Protein AF-A0A1F6ED19-F1 (afdb_monomer)

Organism: NCBI:txid1798508

Structure (mmCIF, N/CA/C/O backbone):
data_AF-A0A1F6ED19-F1
#
_entry.id   AF-A0A1F6ED19-F1
#
loop_
_atom_site.group_PDB
_atom_site.id
_atom_site.type_symbol
_atom_site.label_atom_id
_atom_site.label_alt_id
_atom_site.label_comp_id
_atom_site.label_asym_id
_atom_site.label_entity_id
_atom_site.label_seq_id
_atom_site.pdbx_PDB_ins_code
_atom_site.Cartn_x
_atom_site.Cartn_y
_atom_site.Cartn_z
_atom_site.occupancy
_atom_site.B_iso_or_equiv
_atom_site.auth_seq_id
_atom_site.auth_comp_id
_atom_site.auth_asym_id
_atom_site.auth_atom_id
_atom_site.pdbx_PDB_model_num
ATOM 1 N N . MET A 1 1 ? -39.988 31.296 37.994 1.00 54.97 1 MET A N 1
ATOM 2 C CA . MET A 1 1 ? -38.693 31.109 38.690 1.00 54.97 1 MET A CA 1
ATOM 3 C C . MET A 1 1 ? -38.253 29.659 38.566 1.00 54.97 1 MET A C 1
ATOM 5 O O . MET A 1 1 ? -38.987 28.770 38.987 1.00 54.97 1 MET A O 1
ATOM 9 N N . ILE A 1 2 ? -37.097 29.413 37.949 1.00 52.44 2 ILE A N 1
ATOM 10 C CA . ILE A 1 2 ? -36.498 28.076 37.874 1.00 52.44 2 ILE A CA 1
ATOM 11 C C . ILE A 1 2 ? -35.727 27.860 39.177 1.00 52.44 2 ILE A C 1
ATOM 13 O O . ILE A 1 2 ? -34.796 28.593 39.486 1.00 52.44 2 ILE A O 1
ATOM 17 N N . THR A 1 3 ? -36.156 26.893 39.982 1.00 64.69 3 THR A N 1
ATOM 18 C CA . THR A 1 3 ? -35.498 26.555 41.251 1.00 64.69 3 THR A CA 1
ATOM 19 C C . THR A 1 3 ? -34.191 25.793 40.998 1.00 64.69 3 THR A C 1
ATOM 21 O O . THR A 1 3 ? -34.148 25.019 40.041 1.00 64.69 3 THR A O 1
ATOM 24 N N . PRO A 1 4 ? -33.174 25.881 41.875 1.00 68.06 4 PRO A N 1
ATOM 25 C CA . PRO A 1 4 ? -31.872 25.219 41.695 1.00 68.06 4 PRO A CA 1
ATOM 26 C C . PRO A 1 4 ? -31.971 23.717 41.375 1.00 68.06 4 PRO A C 1
ATOM 28 O O . PRO A 1 4 ? -31.278 23.210 40.500 1.00 68.06 4 PRO A O 1
ATOM 31 N N . LYS A 1 5 ? -32.931 23.014 41.995 1.00 64.19 5 LYS A N 1
ATOM 32 C CA . LYS A 1 5 ? -33.219 21.593 41.724 1.00 64.19 5 LYS A CA 1
ATOM 33 C C . LYS A 1 5 ? -33.669 21.318 40.280 1.00 64.19 5 LYS A C 1
ATOM 35 O O . LYS A 1 5 ? -33.343 20.273 39.731 1.00 64.19 5 LYS A O 1
ATOM 40 N N . LYS A 1 6 ? -34.388 22.255 39.649 1.00 57.84 6 LYS A N 1
ATOM 41 C CA . LYS A 1 6 ? -34.836 22.147 38.249 1.00 57.84 6 LYS A CA 1
ATOM 42 C C . LYS A 1 6 ? -33.682 22.378 37.271 1.00 57.84 6 LYS A C 1
ATOM 44 O O . LYS A 1 6 ? -33.641 21.714 36.248 1.00 57.84 6 LYS A O 1
ATOM 49 N N . ILE A 1 7 ? -32.727 23.249 37.611 1.00 69.19 7 ILE A N 1
ATOM 50 C CA . ILE A 1 7 ? -31.511 23.470 36.807 1.00 69.19 7 ILE A CA 1
ATOM 51 C C . ILE A 1 7 ? -30.650 22.200 36.788 1.00 69.19 7 ILE A C 1
ATOM 53 O O . ILE A 1 7 ? -30.228 21.765 35.722 1.00 69.19 7 ILE A O 1
ATOM 57 N N . ILE A 1 8 ? -30.466 21.556 37.946 1.00 71.62 8 ILE A N 1
ATOM 58 C CA . ILE A 1 8 ? -29.698 20.304 38.065 1.00 71.62 8 ILE A CA 1
ATOM 59 C C . ILE A 1 8 ? -30.340 19.174 37.247 1.00 71.62 8 ILE A C 1
ATOM 61 O O . ILE A 1 8 ? -29.644 18.473 36.519 1.00 71.62 8 ILE A O 1
ATOM 65 N N . LEU A 1 9 ? -31.668 19.026 37.314 1.00 66.75 9 LEU A N 1
ATOM 66 C CA . LEU A 1 9 ? -32.404 18.021 36.537 1.00 66.75 9 LEU A CA 1
ATOM 67 C C . LEU A 1 9 ? -32.304 18.251 35.022 1.00 66.75 9 LEU A C 1
ATOM 69 O O . LEU A 1 9 ? -32.142 17.290 34.275 1.00 66.75 9 LEU A O 1
ATOM 73 N N . ILE A 1 10 ? -32.356 19.507 34.570 1.00 68.62 10 ILE A N 1
ATOM 74 C CA . ILE A 1 10 ? -32.206 19.854 33.150 1.00 68.62 10 ILE A CA 1
ATOM 75 C C . ILE A 1 10 ? -30.782 19.561 32.668 1.00 68.62 10 ILE A C 1
ATOM 77 O O . ILE A 1 10 ? -30.619 18.992 31.592 1.00 68.62 10 ILE A O 1
ATOM 81 N N . MET A 1 11 ? -29.756 19.878 33.465 1.00 60.03 11 MET A N 1
ATOM 82 C CA . MET A 1 11 ? -28.369 19.558 33.112 1.00 60.03 11 MET A CA 1
ATOM 83 C C . MET A 1 11 ? -28.116 18.050 33.066 1.00 60.03 11 MET A C 1
ATOM 85 O O . MET A 1 11 ? -27.489 17.579 32.122 1.00 60.03 11 MET A O 1
ATOM 89 N N . LEU A 1 12 ? -28.643 17.274 34.022 1.00 67.00 12 LEU A N 1
ATOM 90 C CA . LEU A 1 12 ? -28.538 15.812 33.979 1.00 67.00 12 LEU A CA 1
ATOM 91 C C . LEU A 1 12 ? -29.224 15.234 32.737 1.00 67.00 12 LEU A C 1
ATOM 93 O O . LEU A 1 12 ? -28.654 14.374 32.072 1.00 67.00 12 LEU A O 1
ATOM 97 N N . ALA A 1 13 ? -30.419 15.723 32.397 1.00 65.75 13 ALA A N 1
ATOM 98 C CA . ALA A 1 13 ? -31.135 15.295 31.199 1.00 65.75 13 ALA A CA 1
ATOM 99 C C . ALA A 1 13 ? -30.371 15.649 29.913 1.00 65.75 13 ALA A C 1
ATOM 101 O O . ALA A 1 13 ? -30.344 14.847 28.984 1.00 65.75 13 ALA A O 1
ATOM 102 N N . PHE A 1 14 ? -29.697 16.803 29.877 1.00 62.78 14 PHE A N 1
ATOM 103 C CA . PHE A 1 14 ? -28.831 17.189 28.762 1.00 62.78 14 PHE A CA 1
ATOM 104 C C . PHE A 1 14 ? -27.594 16.295 28.652 1.00 62.78 14 PHE A C 1
ATOM 106 O O . PHE A 1 14 ? -27.271 15.847 27.560 1.00 62.78 14 PHE A O 1
ATOM 113 N N . ILE A 1 15 ? -26.928 15.985 29.767 1.00 67.62 15 ILE A N 1
ATOM 114 C CA . ILE A 1 15 ? -25.742 15.115 29.784 1.00 67.62 15 ILE A CA 1
ATOM 115 C C . ILE A 1 15 ? -26.111 13.688 29.362 1.00 67.62 15 ILE A C 1
ATOM 117 O O . ILE A 1 15 ? -25.411 13.085 28.552 1.00 67.62 15 ILE A O 1
ATOM 121 N N . ILE A 1 16 ? -27.236 13.161 29.853 1.00 68.06 16 ILE A N 1
ATOM 122 C CA . ILE A 1 16 ? -27.738 11.839 29.460 1.00 68.06 16 ILE A CA 1
ATOM 123 C C . ILE A 1 16 ? -28.168 11.849 27.989 1.00 68.06 16 ILE A C 1
ATOM 125 O O . ILE A 1 16 ? -27.808 10.939 27.248 1.00 68.06 16 ILE A O 1
ATOM 129 N N . GLY A 1 17 ? -28.882 12.883 27.536 1.00 60.44 17 GLY A N 1
ATOM 130 C CA . GLY A 1 17 ? -29.295 13.027 26.139 1.00 60.44 17 GLY A CA 1
ATOM 131 C C . GLY A 1 17 ? -28.110 13.130 25.176 1.00 60.44 17 GLY A C 1
ATOM 132 O O . GLY A 1 17 ? -28.111 12.479 24.135 1.00 60.44 17 GLY A O 1
ATOM 133 N N . LEU A 1 18 ? -27.067 13.874 25.552 1.00 61.75 18 LEU A N 1
ATOM 134 C CA . LEU A 1 18 ? -25.824 13.982 24.789 1.00 61.75 18 LEU A CA 1
ATOM 135 C C . LEU A 1 18 ? -25.042 12.665 24.794 1.00 61.75 18 LEU A C 1
ATOM 137 O O . LEU A 1 18 ? -24.575 12.252 23.740 1.00 61.75 18 LEU A O 1
ATOM 141 N N . GLY A 1 19 ? -24.950 11.974 25.934 1.00 55.53 19 GLY A N 1
ATOM 142 C CA . GLY A 1 19 ? -24.272 10.680 26.037 1.00 55.53 19 GLY A CA 1
ATOM 143 C C . GLY A 1 19 ? -24.964 9.581 25.226 1.00 55.53 19 GLY A C 1
ATOM 144 O O . GLY A 1 19 ? -24.313 8.864 24.471 1.00 55.53 19 GLY A O 1
ATOM 145 N N . VAL A 1 20 ? -26.293 9.483 25.313 1.00 61.91 20 VAL A N 1
ATOM 146 C CA . VAL A 1 20 ? -27.083 8.524 24.524 1.00 61.91 20 VAL A CA 1
ATOM 147 C C . VAL A 1 20 ? -27.044 8.888 23.037 1.00 61.91 20 VAL A C 1
ATOM 149 O O . VAL A 1 20 ? -26.869 8.002 22.204 1.00 61.91 20 VAL A O 1
ATOM 152 N N . GLY A 1 21 ? -27.122 10.178 22.699 1.00 51.28 21 GLY A N 1
ATOM 153 C CA . GLY A 1 21 ? -26.974 10.667 21.327 1.00 51.28 21 GLY A CA 1
ATOM 154 C C . GLY A 1 21 ? -25.607 10.339 20.721 1.00 51.28 21 GLY A C 1
ATOM 155 O O . GLY A 1 21 ? -25.547 9.884 19.584 1.00 51.28 21 GLY A O 1
ATOM 156 N N . TRP A 1 22 ? -24.522 10.476 21.488 1.00 52.38 22 TRP A N 1
ATOM 157 C CA . TRP A 1 22 ? -23.168 10.105 21.058 1.00 52.38 22 TRP A CA 1
ATOM 158 C C . TRP A 1 22 ? -23.003 8.598 20.857 1.00 52.38 22 TRP A C 1
ATOM 160 O O . TRP A 1 22 ? -22.425 8.173 19.862 1.00 52.38 22 TRP A O 1
ATOM 170 N N . VAL A 1 23 ? -23.542 7.776 21.761 1.00 55.31 23 VAL A N 1
ATOM 171 C CA . VAL A 1 23 ? -23.479 6.310 21.638 1.00 55.31 23 VAL A CA 1
ATOM 172 C C . VAL A 1 23 ? -24.296 5.815 20.441 1.00 55.31 23 VAL A C 1
ATOM 174 O O . VAL A 1 23 ? -23.886 4.873 19.766 1.00 55.31 23 VAL A O 1
ATOM 177 N N . LEU A 1 24 ? -25.435 6.446 20.147 1.00 54.81 24 LEU A N 1
ATOM 178 C CA . LEU A 1 24 ? -26.254 6.110 18.981 1.00 54.81 24 LEU A CA 1
ATOM 179 C C . LEU A 1 24 ? -25.624 6.605 17.670 1.00 54.81 24 LEU A C 1
ATOM 181 O O . LEU A 1 24 ? -25.607 5.850 16.702 1.00 54.81 24 LEU A O 1
ATOM 185 N N . ALA A 1 25 ? -25.030 7.803 17.655 1.00 52.00 25 ALA A N 1
ATOM 186 C CA . ALA A 1 25 ? -24.300 8.329 16.501 1.00 52.00 25 ALA A CA 1
ATOM 187 C C . ALA A 1 25 ? -23.027 7.518 16.194 1.00 52.00 25 ALA A C 1
ATOM 189 O O . ALA A 1 25 ? -22.760 7.206 15.036 1.00 52.00 25 ALA A O 1
ATOM 190 N N . ALA A 1 26 ? -22.283 7.090 17.220 1.00 52.81 26 ALA A N 1
ATOM 191 C CA . ALA A 1 26 ? -21.120 6.214 17.063 1.00 52.81 26 ALA A CA 1
ATOM 192 C C . ALA A 1 26 ? -21.498 4.814 16.543 1.00 52.81 26 ALA A C 1
ATOM 194 O O . ALA A 1 26 ? -20.726 4.206 15.808 1.00 52.81 26 ALA A O 1
ATOM 195 N N . LYS A 1 27 ? -22.701 4.316 16.869 1.00 51.56 27 LYS A N 1
ATOM 196 C CA . LYS A 1 27 ? -23.256 3.070 16.307 1.00 51.56 27 LYS A CA 1
ATOM 197 C C . LYS A 1 27 ? -23.796 3.216 14.879 1.00 51.56 27 LYS A C 1
ATOM 199 O O . LYS A 1 27 ? -24.072 2.200 14.249 1.00 51.56 27 LYS A O 1
ATOM 204 N N . GLN A 1 28 ? -23.985 4.442 14.391 1.00 46.84 28 GLN A N 1
ATOM 205 C CA . GLN A 1 28 ? -24.542 4.739 13.067 1.00 46.84 28 GLN A CA 1
ATOM 206 C C . GLN A 1 28 ? -23.499 5.141 12.025 1.00 46.84 28 GLN A C 1
ATOM 208 O O . GLN A 1 28 ? -23.880 5.356 10.875 1.00 46.84 28 GLN A O 1
ATOM 213 N N . MET A 1 29 ? -22.207 5.217 12.368 1.00 48.31 29 MET A N 1
ATOM 214 C CA . MET A 1 29 ? -21.188 5.247 11.319 1.00 48.31 29 MET A CA 1
ATOM 215 C C . MET A 1 29 ? -21.302 3.931 10.542 1.00 48.31 29 MET A C 1
ATOM 217 O O . MET A 1 29 ? -21.179 2.877 11.171 1.00 48.31 29 MET A O 1
ATOM 221 N N . PRO A 1 30 ? -21.604 3.956 9.229 1.00 46.47 30 PRO A N 1
ATOM 222 C CA . PRO A 1 30 ? -21.708 2.738 8.445 1.00 46.47 30 PRO A CA 1
ATOM 223 C C . PRO A 1 30 ? -20.371 2.017 8.550 1.00 46.47 30 PRO A C 1
ATOM 225 O O . PRO A 1 30 ? -19.354 2.506 8.057 1.00 46.47 30 PRO A O 1
ATOM 228 N N . THR A 1 31 ? -20.347 0.890 9.253 1.00 53.09 31 THR A N 1
ATOM 229 C CA . THR A 1 31 ? -19.205 -0.005 9.205 1.00 53.09 31 THR A CA 1
ATOM 230 C C . THR A 1 31 ? -19.287 -0.742 7.881 1.00 53.09 31 THR A C 1
ATOM 232 O O . THR A 1 31 ? -19.896 -1.810 7.784 1.00 53.09 31 THR A O 1
ATOM 235 N N . ASP A 1 32 ? -18.744 -0.138 6.824 1.00 56.97 32 ASP A N 1
ATOM 236 C CA . ASP A 1 32 ? -18.492 -0.883 5.600 1.00 56.97 32 ASP A CA 1
ATOM 237 C C . ASP A 1 32 ? -17.661 -2.112 5.972 1.00 56.97 32 ASP A C 1
ATOM 239 O O . ASP A 1 32 ? -16.681 -2.034 6.718 1.00 56.97 32 ASP A O 1
ATOM 243 N N . SER A 1 33 ? -18.090 -3.287 5.508 1.00 64.44 33 SER A N 1
ATOM 244 C CA . SER A 1 33 ? -17.340 -4.504 5.805 1.00 64.44 33 SER A CA 1
ATOM 245 C C . SER A 1 33 ? -15.901 -4.344 5.305 1.00 64.44 33 SER A C 1
ATOM 247 O O . SER A 1 33 ? -15.675 -3.741 4.255 1.00 64.44 33 SER A O 1
ATOM 249 N N . ILE A 1 34 ? -14.925 -4.918 6.015 1.00 66.56 34 ILE A N 1
ATOM 250 C CA . ILE A 1 34 ? -13.519 -4.948 5.574 1.00 66.56 34 ILE A CA 1
ATOM 251 C C . ILE A 1 34 ? -13.408 -5.388 4.102 1.00 66.56 34 ILE A C 1
ATOM 253 O O . ILE A 1 34 ? -12.620 -4.835 3.341 1.00 66.56 34 ILE A O 1
ATOM 257 N N . ALA A 1 35 ? -14.254 -6.331 3.678 1.00 67.94 35 ALA A N 1
ATOM 258 C CA . ALA A 1 35 ? -14.317 -6.803 2.299 1.00 67.94 35 ALA A CA 1
ATOM 259 C C . ALA A 1 35 ? -14.683 -5.698 1.288 1.00 67.94 35 ALA A C 1
ATOM 261 O O . ALA A 1 35 ? -14.153 -5.693 0.180 1.00 67.94 35 ALA A O 1
ATOM 262 N N . ASN A 1 36 ? -15.548 -4.750 1.660 1.00 71.81 36 ASN A N 1
ATOM 263 C CA . ASN A 1 36 ? -15.861 -3.585 0.831 1.00 71.81 36 ASN A CA 1
ATOM 264 C C . ASN A 1 36 ? -14.700 -2.585 0.810 1.00 71.81 36 ASN A C 1
ATOM 266 O O . ASN A 1 36 ? -14.349 -2.096 -0.261 1.00 71.81 36 ASN A O 1
ATOM 270 N N . ALA A 1 37 ? -14.075 -2.318 1.961 1.00 70.31 37 ALA A N 1
ATOM 271 C CA . ALA A 1 37 ? -12.952 -1.382 2.062 1.00 70.31 37 ALA A CA 1
ATOM 272 C C . ALA A 1 37 ? -11.694 -1.873 1.318 1.00 70.31 37 ALA A C 1
ATOM 274 O O . ALA A 1 37 ? -10.926 -1.072 0.788 1.00 70.31 37 ALA A O 1
ATOM 275 N N . LEU A 1 38 ? -11.503 -3.192 1.242 1.00 82.81 38 LEU A N 1
ATOM 276 C CA . LEU A 1 38 ? -10.409 -3.842 0.518 1.00 82.81 38 LEU A CA 1
ATOM 277 C C . LEU A 1 38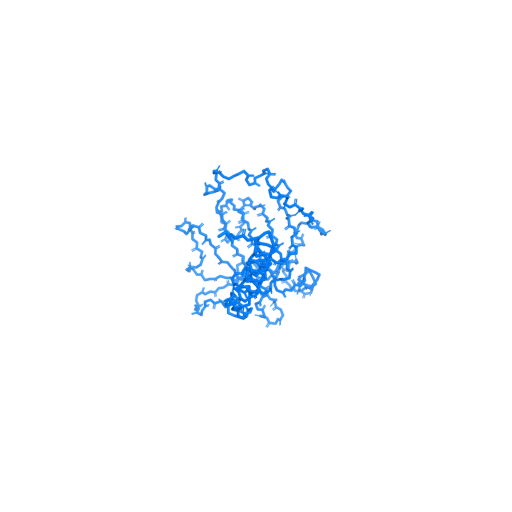 ? -10.776 -4.263 -0.910 1.00 82.81 38 LEU A C 1
ATOM 279 O O . LEU A 1 38 ? -9.987 -4.937 -1.577 1.00 82.81 38 LEU A O 1
ATOM 283 N N . LYS A 1 39 ? -11.963 -3.901 -1.406 1.00 84.62 39 LYS A N 1
ATOM 284 C CA . LYS A 1 39 ? -12.394 -4.318 -2.738 1.00 84.62 39 LYS A CA 1
ATOM 285 C C . LYS A 1 39 ? -11.489 -3.698 -3.805 1.00 84.62 39 LYS A C 1
ATOM 287 O O . LYS A 1 39 ? -11.537 -2.495 -4.057 1.00 84.62 39 LYS A O 1
ATOM 292 N N . ARG A 1 40 ? -10.698 -4.548 -4.460 1.00 86.38 40 ARG A N 1
ATOM 293 C CA . ARG A 1 40 ? -9.936 -4.188 -5.660 1.00 86.38 40 ARG A CA 1
ATOM 294 C C . ARG A 1 40 ? -10.884 -3.908 -6.834 1.00 86.38 40 ARG A C 1
ATOM 296 O O . ARG A 1 40 ? -11.902 -4.596 -6.955 1.00 86.38 40 ARG A O 1
ATOM 303 N N . PRO A 1 41 ? -10.559 -2.945 -7.713 1.00 86.19 41 PRO A N 1
ATOM 304 C CA . PRO A 1 41 ? -11.208 -2.804 -9.007 1.00 86.19 41 PRO A CA 1
ATOM 305 C C . PRO A 1 41 ? -11.138 -4.108 -9.804 1.00 86.19 41 PRO A C 1
ATOM 307 O O . PRO A 1 41 ? -10.087 -4.743 -9.870 1.00 86.19 41 PRO A O 1
ATOM 310 N N . ASP A 1 42 ? -12.246 -4.479 -10.437 1.00 88.06 42 ASP A N 1
ATOM 311 C CA . ASP A 1 42 ? -12.279 -5.577 -11.403 1.00 88.06 42 ASP A CA 1
ATOM 312 C C . ASP A 1 42 ? -11.811 -5.047 -12.769 1.00 88.06 42 ASP A C 1
ATOM 314 O O . ASP A 1 42 ? -12.613 -4.683 -13.627 1.00 88.06 42 ASP A O 1
ATOM 318 N N . ASP A 1 43 ? -10.493 -4.871 -12.913 1.00 88.69 43 ASP A N 1
ATOM 319 C CA . ASP A 1 43 ? -9.853 -4.393 -14.142 1.00 88.69 43 ASP A CA 1
ATOM 320 C C . ASP A 1 43 ? -8.878 -5.457 -14.668 1.00 88.69 43 ASP A C 1
ATOM 322 O O . ASP A 1 43 ? -7.880 -5.753 -14.001 1.00 88.69 43 ASP A O 1
ATOM 326 N N . PRO A 1 44 ? -9.103 -6.005 -15.877 1.00 90.62 44 PRO A N 1
ATOM 327 C CA . PRO A 1 44 ? -8.260 -7.059 -16.440 1.00 90.62 44 PRO A CA 1
ATOM 328 C C . PRO A 1 44 ? -6.829 -6.599 -16.754 1.00 90.62 44 PRO A C 1
ATOM 330 O O . PRO A 1 44 ? -5.968 -7.428 -17.035 1.00 90.62 44 PRO A O 1
ATOM 333 N N . ARG A 1 45 ? -6.557 -5.288 -16.737 1.00 91.06 45 ARG A N 1
ATOM 334 C CA . ARG A 1 45 ? -5.214 -4.720 -16.936 1.00 91.06 45 ARG A CA 1
ATOM 335 C C . ARG A 1 45 ? -4.415 -4.635 -15.637 1.00 91.06 45 ARG A C 1
ATOM 337 O O . ARG A 1 45 ? -3.248 -4.239 -15.678 1.00 91.06 45 ARG A O 1
ATOM 344 N N . GLY A 1 46 ? -5.044 -4.916 -14.498 1.00 90.50 46 GLY A N 1
ATOM 345 C CA . GLY A 1 46 ? -4.373 -4.863 -13.214 1.00 90.50 46 GLY A CA 1
ATOM 346 C C . GLY A 1 46 ? -3.352 -5.979 -13.040 1.00 90.50 46 GLY A C 1
ATOM 347 O O . GLY A 1 46 ? -3.485 -7.068 -13.597 1.00 90.50 46 GLY A O 1
ATOM 348 N N . ARG A 1 47 ? -2.292 -5.679 -12.295 1.00 91.31 47 ARG A N 1
ATOM 349 C CA . ARG A 1 47 ? -1.119 -6.543 -12.155 1.00 91.31 47 ARG A CA 1
ATOM 350 C C . ARG A 1 47 ? -0.395 -6.297 -10.842 1.00 91.31 47 ARG A C 1
ATOM 352 O O . ARG A 1 47 ? -0.495 -5.215 -10.261 1.00 91.31 47 ARG A O 1
ATOM 359 N N . ASP A 1 48 ? 0.393 -7.286 -10.454 1.00 91.44 48 ASP A N 1
ATOM 360 C CA . ASP A 1 48 ? 1.352 -7.158 -9.366 1.00 91.44 48 ASP A CA 1
ATOM 361 C C . ASP A 1 48 ? 2.453 -6.172 -9.794 1.00 91.44 48 ASP A C 1
ATOM 363 O O . ASP A 1 48 ? 2.997 -6.250 -10.900 1.00 91.44 48 ASP A O 1
ATOM 367 N N . LEU A 1 49 ? 2.735 -5.198 -8.933 1.00 85.75 49 LEU A N 1
ATOM 368 C CA . LEU A 1 49 ? 3.751 -4.165 -9.127 1.00 85.75 49 LEU A CA 1
ATOM 369 C C . LEU A 1 49 ? 5.067 -4.507 -8.431 1.00 85.75 49 LEU A C 1
ATOM 371 O O . LEU A 1 49 ? 6.116 -3.997 -8.817 1.00 85.75 49 LEU A O 1
ATOM 375 N N . SER A 1 50 ? 5.010 -5.342 -7.395 1.00 84.81 50 SER A N 1
ATOM 376 C CA . SER A 1 50 ? 6.156 -5.683 -6.562 1.00 84.81 50 SER A CA 1
ATOM 377 C C . SER A 1 50 ? 6.294 -7.192 -6.409 1.00 84.81 50 SER A C 1
ATOM 379 O O . SER A 1 50 ? 5.323 -7.937 -6.512 1.00 84.81 50 SER A O 1
ATOM 381 N N . ALA A 1 51 ? 7.497 -7.648 -6.067 1.00 87.81 51 ALA A N 1
ATOM 382 C CA . ALA A 1 51 ? 7.632 -8.938 -5.401 1.00 87.81 51 ALA A CA 1
ATOM 383 C C . ALA A 1 51 ? 7.001 -8.888 -3.994 1.00 87.81 51 ALA A C 1
ATOM 385 O O . ALA A 1 51 ? 6.601 -7.820 -3.519 1.00 87.81 51 ALA A O 1
ATOM 386 N N . CYS A 1 52 ? 6.918 -10.034 -3.312 1.00 89.19 52 CYS A N 1
ATOM 387 C CA . CYS A 1 52 ? 6.446 -10.060 -1.927 1.00 89.19 52 CYS A CA 1
ATOM 388 C C . CYS A 1 52 ? 7.438 -9.338 -1.010 1.00 89.19 52 CYS A C 1
ATOM 390 O O . CYS A 1 52 ? 8.625 -9.674 -0.998 1.00 89.19 52 CYS A O 1
ATOM 392 N N . ILE A 1 53 ? 6.940 -8.375 -0.236 1.00 87.44 53 ILE A N 1
ATOM 393 C CA . ILE A 1 53 ? 7.713 -7.610 0.745 1.00 87.44 53 ILE A CA 1
ATOM 394 C C . ILE A 1 53 ? 7.266 -8.036 2.150 1.00 87.44 53 ILE A C 1
ATOM 396 O O . ILE A 1 53 ? 6.088 -7.856 2.482 1.00 87.44 53 ILE A O 1
ATOM 400 N N . PRO A 1 54 ? 8.155 -8.606 2.988 1.00 87.38 54 PRO A N 1
ATOM 401 C CA . PRO A 1 54 ? 7.814 -8.956 4.362 1.00 87.38 54 PRO A CA 1
ATOM 402 C C . PRO A 1 54 ? 7.248 -7.746 5.111 1.00 87.38 54 PRO A C 1
ATOM 404 O O . PRO A 1 54 ? 7.849 -6.673 5.117 1.00 87.38 54 PRO A O 1
ATOM 407 N N . GLY A 1 55 ? 6.068 -7.921 5.705 1.00 84.69 55 GLY A N 1
ATOM 408 C CA . GLY A 1 55 ? 5.340 -6.874 6.421 1.00 84.69 55 GLY A CA 1
ATOM 409 C C . GLY A 1 55 ? 4.308 -6.125 5.571 1.00 84.69 55 GLY A C 1
ATOM 410 O O . GLY A 1 55 ? 3.495 -5.410 6.144 1.00 84.69 55 GLY A O 1
ATOM 411 N N . HIS A 1 56 ? 4.310 -6.304 4.242 1.00 87.44 56 HIS A N 1
ATOM 412 C CA . HIS A 1 56 ? 3.397 -5.628 3.307 1.00 87.44 56 HIS A CA 1
ATOM 413 C C . HIS A 1 56 ? 2.651 -6.612 2.388 1.00 87.44 56 HIS A C 1
ATOM 415 O O . HIS A 1 56 ? 1.501 -6.376 2.034 1.00 87.44 56 HIS A O 1
ATOM 421 N N . GLY A 1 57 ? 3.281 -7.721 1.990 1.00 90.62 57 GLY A N 1
ATOM 422 C CA . GLY A 1 57 ? 2.761 -8.629 0.963 1.00 90.62 57 GLY A CA 1
ATOM 423 C C . GLY A 1 57 ? 3.128 -8.189 -0.458 1.00 90.62 57 GLY A C 1
ATOM 424 O O . GLY A 1 57 ? 4.155 -7.546 -0.675 1.00 90.62 57 GLY A O 1
ATOM 425 N N . VAL A 1 58 ? 2.315 -8.586 -1.437 1.00 91.75 58 VAL A N 1
ATOM 426 C CA . VAL A 1 58 ? 2.458 -8.191 -2.848 1.00 91.75 58 VAL A CA 1
ATOM 427 C C . VAL A 1 58 ? 1.546 -7.003 -3.129 1.00 91.75 58 VAL A C 1
ATOM 429 O O . VAL A 1 58 ? 0.370 -7.036 -2.761 1.00 91.75 58 VAL A O 1
ATOM 432 N N . HIS A 1 59 ? 2.074 -5.970 -3.783 1.00 91.44 59 HIS A N 1
ATOM 433 C CA . HIS A 1 59 ? 1.295 -4.806 -4.195 1.00 91.44 59 HIS A CA 1
ATOM 434 C C . HIS A 1 59 ? 0.699 -5.052 -5.572 1.00 91.44 59 HIS A C 1
ATOM 436 O O . HIS A 1 59 ? 1.417 -5.375 -6.515 1.00 91.44 59 HIS A O 1
ATOM 442 N N . TRP A 1 60 ? -0.605 -4.851 -5.696 1.00 93.06 60 TRP A N 1
ATOM 443 C CA . TRP A 1 60 ? -1.348 -4.943 -6.943 1.00 93.06 60 TRP A CA 1
ATOM 444 C C . TRP A 1 60 ? -2.007 -3.603 -7.255 1.00 93.06 60 TRP A C 1
ATOM 446 O O . TRP A 1 60 ? -2.511 -2.926 -6.357 1.00 93.06 60 TRP A O 1
ATOM 456 N N . ALA A 1 61 ? -2.069 -3.242 -8.531 1.00 91.44 61 ALA A N 1
ATOM 457 C CA . ALA A 1 61 ? -2.787 -2.057 -8.988 1.00 91.44 61 ALA A CA 1
ATOM 458 C C . ALA A 1 61 ? -3.332 -2.237 -10.400 1.00 91.44 61 ALA A C 1
ATOM 460 O O . ALA A 1 61 ? -2.845 -3.076 -11.162 1.00 91.44 61 ALA A O 1
ATOM 461 N N . ASN A 1 62 ? -4.283 -1.384 -10.780 1.00 90.75 62 ASN A N 1
ATOM 462 C CA . ASN A 1 62 ? -4.674 -1.207 -12.172 1.00 90.75 62 ASN A CA 1
ATOM 463 C C . ASN A 1 62 ? -4.149 0.132 -12.721 1.00 90.75 62 ASN A C 1
ATOM 465 O O . ASN A 1 62 ? -3.781 1.019 -11.952 1.00 90.75 62 ASN A O 1
ATOM 469 N N . PRO A 1 63 ? -4.105 0.317 -14.053 1.00 85.88 63 PRO A N 1
ATOM 470 C CA . PRO A 1 63 ? -3.624 1.569 -14.636 1.00 85.88 63 PRO A CA 1
ATOM 471 C C . PRO A 1 63 ? -4.406 2.800 -14.163 1.00 85.88 63 PRO A C 1
ATOM 473 O O . PRO A 1 63 ? -3.838 3.876 -14.055 1.00 85.88 63 PRO A O 1
ATOM 476 N N . GLU A 1 64 ? -5.692 2.646 -13.836 1.00 86.50 64 GLU A N 1
ATOM 477 C CA . GLU A 1 64 ? -6.535 3.747 -13.357 1.00 86.50 64 GLU A CA 1
ATOM 478 C C . GLU A 1 64 ? -6.301 4.112 -11.886 1.00 86.50 64 GLU A C 1
ATOM 480 O O . GLU A 1 64 ? -6.809 5.138 -11.434 1.00 86.50 64 G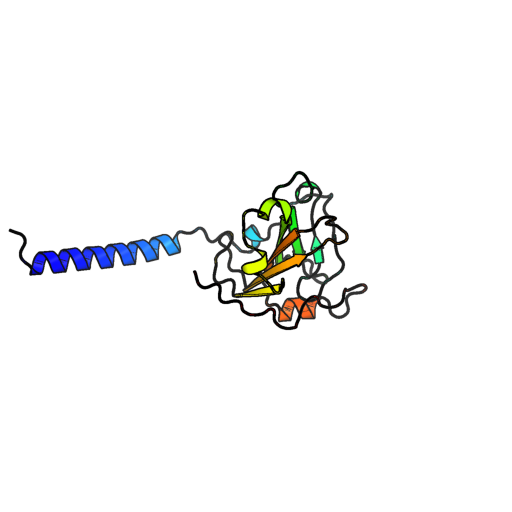LU A O 1
ATOM 485 N N . SER A 1 65 ? -5.573 3.302 -11.116 1.00 85.50 65 SER A N 1
ATOM 486 C CA . SER A 1 65 ? -5.222 3.614 -9.729 1.00 85.50 65 SER A CA 1
ATOM 487 C C . SER A 1 65 ? -3.830 4.227 -9.598 1.00 85.50 65 SER A C 1
ATOM 489 O O . SER A 1 65 ? -3.487 4.715 -8.524 1.00 85.50 65 SER A O 1
ATOM 491 N N . LEU A 1 66 ? -3.060 4.259 -10.687 1.00 83.00 66 LEU A N 1
ATOM 492 C CA . LEU A 1 66 ? -1.712 4.815 -10.753 1.00 83.00 66 LEU A CA 1
ATOM 493 C C . LEU A 1 66 ? -1.680 6.015 -11.694 1.00 83.00 66 LEU A C 1
ATOM 495 O O . LEU A 1 66 ? -2.427 6.072 -12.667 1.00 83.00 66 LEU A O 1
ATOM 499 N N . GLY A 1 67 ? -0.786 6.961 -11.443 1.00 73.44 67 GLY A N 1
ATOM 500 C CA . GLY A 1 67 ? -0.488 7.992 -12.431 1.00 73.44 67 GLY A CA 1
ATOM 501 C C . GLY A 1 67 ? 0.006 9.292 -11.818 1.00 73.44 67 GLY A C 1
ATOM 502 O O . GLY A 1 67 ? -0.332 9.612 -10.676 1.00 73.44 67 GLY A O 1
ATOM 503 N N . PRO A 1 68 ? 0.817 10.060 -12.563 1.00 70.12 68 PRO A N 1
ATOM 504 C CA . PRO A 1 68 ? 1.299 11.348 -12.096 1.00 70.12 68 PRO A CA 1
ATOM 505 C C . PRO A 1 68 ? 0.243 12.447 -12.076 1.00 70.12 68 PRO A C 1
ATOM 507 O O . PRO A 1 68 ? 0.410 13.444 -11.388 1.00 70.12 68 PRO A O 1
ATOM 510 N N . ASP A 1 69 ? -0.847 12.245 -12.799 1.00 75.81 69 ASP A N 1
ATOM 511 C CA . ASP A 1 69 ? -2.027 13.095 -12.851 1.00 75.81 69 ASP A CA 1
ATOM 512 C C . ASP A 1 69 ? -2.996 12.857 -11.681 1.00 75.81 69 ASP A C 1
ATOM 514 O O . ASP A 1 69 ? -3.961 13.606 -11.516 1.00 75.81 69 ASP A O 1
ATOM 518 N N . LYS A 1 70 ? -2.759 11.828 -10.855 1.00 74.75 70 LYS A N 1
ATOM 519 C CA . LYS A 1 70 ? -3.619 11.505 -9.714 1.00 74.75 70 LYS A CA 1
ATOM 520 C C . LYS A 1 70 ? -3.104 12.175 -8.441 1.00 74.75 70 LYS A C 1
ATOM 522 O O . LYS A 1 70 ? -1.929 12.010 -8.114 1.00 74.75 70 LYS A O 1
ATOM 527 N N . PRO A 1 71 ? -3.987 12.833 -7.662 1.00 72.69 71 PRO A N 1
ATOM 528 C CA . PRO A 1 71 ? -3.607 13.422 -6.376 1.00 72.69 71 PRO A CA 1
ATOM 529 C C . PRO A 1 71 ? -3.208 12.352 -5.349 1.00 72.69 71 PRO A C 1
ATOM 531 O O . PRO A 1 71 ? -2.463 12.619 -4.413 1.00 72.69 71 PRO A O 1
ATOM 534 N N . VAL A 1 72 ? -3.724 11.130 -5.515 1.00 83.31 72 VAL A N 1
ATOM 535 C CA . VAL A 1 72 ? -3.382 9.959 -4.709 1.00 83.31 72 VAL A CA 1
ATOM 536 C C . VAL A 1 72 ? -3.384 8.743 -5.626 1.00 83.31 72 VAL A C 1
ATOM 538 O O . VAL A 1 72 ? -4.396 8.474 -6.279 1.00 83.31 72 VAL A O 1
ATOM 541 N N . SER A 1 73 ? -2.274 8.008 -5.667 1.00 87.62 73 SER A N 1
ATOM 542 C CA . SER A 1 73 ? -2.253 6.672 -6.279 1.00 87.62 73 SER A CA 1
ATOM 543 C C . SER A 1 73 ? -2.612 5.621 -5.231 1.00 87.62 73 SER A C 1
ATOM 545 O O . SER A 1 73 ? -2.323 5.802 -4.048 1.00 87.62 73 SER A O 1
ATOM 547 N N . VAL A 1 74 ? -3.266 4.540 -5.649 1.00 89.38 74 VAL A N 1
ATOM 548 C CA . VAL A 1 74 ? -3.759 3.492 -4.745 1.00 89.38 74 VAL A CA 1
ATOM 549 C C . VAL A 1 74 ? -3.294 2.124 -5.224 1.00 89.38 74 VAL A C 1
ATOM 551 O O . VAL A 1 74 ? -3.461 1.783 -6.400 1.00 89.38 74 VAL A O 1
ATOM 554 N N . THR A 1 75 ? -2.762 1.331 -4.301 1.00 91.25 75 THR A N 1
ATOM 555 C CA . THR A 1 75 ? -2.461 -0.085 -4.514 1.00 91.25 75 THR A CA 1
ATOM 556 C C . THR A 1 75 ? -3.157 -0.927 -3.446 1.00 91.25 75 THR A C 1
ATOM 558 O O . THR A 1 75 ? -3.667 -0.425 -2.439 1.00 91.25 75 THR A O 1
ATOM 561 N N . TRP A 1 76 ? -3.234 -2.229 -3.696 1.00 93.50 76 TRP A N 1
ATOM 562 C CA . TRP A 1 76 ? -3.791 -3.198 -2.766 1.00 93.50 76 TRP A CA 1
ATOM 563 C C . TRP A 1 76 ? -2.767 -4.266 -2.453 1.00 93.50 76 TRP A C 1
ATOM 565 O O . TRP A 1 76 ? -2.179 -4.869 -3.350 1.00 93.50 76 TRP A O 1
ATOM 575 N N . ASN A 1 77 ? -2.632 -4.546 -1.168 1.00 93.31 77 ASN A N 1
ATOM 576 C CA . ASN A 1 77 ? -1.749 -5.567 -0.651 1.00 93.31 77 ASN A CA 1
ATOM 577 C C . ASN A 1 77 ? -2.478 -6.903 -0.621 1.00 93.31 77 ASN A C 1
ATOM 579 O O . ASN A 1 77 ? -3.567 -7.004 -0.048 1.00 93.31 77 ASN A O 1
ATOM 583 N N . HIS A 1 78 ? -1.876 -7.943 -1.188 1.00 93.50 78 HIS A N 1
ATOM 584 C CA . HIS A 1 78 ? -2.389 -9.300 -1.061 1.00 93.50 78 HIS A CA 1
ATOM 585 C C . HIS A 1 78 ? -1.317 -10.301 -0.648 1.00 93.50 78 HIS A C 1
ATOM 587 O O . HIS A 1 78 ? -0.116 -10.111 -0.850 1.00 93.50 78 HIS A O 1
ATOM 593 N N . LEU A 1 79 ? -1.775 -11.402 -0.057 1.00 93.50 79 LEU A N 1
ATOM 594 C CA . LEU A 1 79 ? -0.910 -12.512 0.309 1.00 93.50 79 LEU A CA 1
ATOM 595 C C . LEU A 1 79 ? -0.531 -13.306 -0.953 1.00 93.50 79 LEU A C 1
ATOM 597 O O . LEU A 1 79 ? -1.419 -13.690 -1.720 1.00 93.50 79 LEU A O 1
ATOM 601 N N . PRO A 1 80 ? 0.756 -13.622 -1.167 1.00 90.88 80 PRO A N 1
ATOM 602 C CA . PRO A 1 80 ? 1.221 -14.285 -2.390 1.00 90.88 80 PRO A CA 1
ATOM 603 C C . PRO A 1 80 ? 0.693 -15.719 -2.535 1.00 90.88 80 PRO A C 1
ATOM 605 O O . PRO A 1 80 ? 0.462 -16.186 -3.643 1.00 90.88 80 PRO A O 1
ATOM 608 N N . LYS A 1 81 ? 0.486 -16.431 -1.418 1.00 90.62 81 LYS A N 1
ATOM 609 C CA . LYS A 1 81 ? 0.087 -17.851 -1.419 1.00 90.62 81 LYS A CA 1
ATOM 610 C C . LYS A 1 81 ? -1.422 -18.061 -1.562 1.00 90.62 81 LYS A C 1
ATOM 612 O O . LYS A 1 81 ? -1.842 -19.116 -2.022 1.00 90.62 81 LYS A O 1
ATOM 617 N N . THR A 1 82 ? -2.234 -17.094 -1.133 1.00 91.62 82 THR A N 1
ATOM 618 C CA . THR A 1 82 ? -3.702 -17.229 -1.085 1.00 91.62 82 THR A CA 1
ATOM 619 C C . THR A 1 82 ? -4.433 -16.238 -1.985 1.00 91.62 82 THR A C 1
ATOM 621 O O . THR A 1 82 ? -5.611 -16.438 -2.265 1.00 91.62 82 THR A O 1
ATOM 624 N N . GLY A 1 83 ? -3.775 -15.157 -2.416 1.00 90.69 83 GLY A N 1
ATOM 625 C CA . GLY A 1 83 ? -4.410 -14.057 -3.143 1.00 90.69 83 GLY A CA 1
ATOM 626 C C . GLY A 1 83 ? -5.359 -13.203 -2.292 1.00 90.69 83 GLY A C 1
ATOM 627 O O . GLY A 1 83 ? -6.003 -12.305 -2.835 1.00 90.69 83 GLY A O 1
ATOM 628 N N . GLU A 1 84 ? -5.457 -13.465 -0.982 1.00 91.75 84 GLU A N 1
ATOM 629 C CA . GLU A 1 84 ? -6.290 -12.694 -0.054 1.00 91.75 84 GLU A CA 1
ATOM 630 C C . GLU A 1 84 ? -5.807 -11.243 -0.019 1.00 91.75 84 GLU A C 1
ATOM 632 O O . GLU A 1 84 ? -4.637 -10.994 0.266 1.00 91.75 84 GLU A O 1
ATOM 637 N N . VAL A 1 85 ? -6.708 -10.295 -0.286 1.00 92.31 85 VAL A N 1
ATOM 638 C CA . VAL A 1 85 ? -6.428 -8.867 -0.113 1.00 92.31 85 VAL A CA 1
ATOM 639 C C . VAL A 1 85 ? -6.465 -8.556 1.374 1.00 92.31 85 VAL A C 1
ATOM 641 O O . VAL A 1 85 ? -7.455 -8.841 2.044 1.00 92.31 85 VAL A O 1
ATOM 644 N N . VAL A 1 86 ? -5.378 -7.989 1.881 1.00 90.94 86 VAL A N 1
ATOM 645 C CA . VAL A 1 86 ? -5.131 -7.770 3.314 1.00 90.94 86 VAL A CA 1
ATOM 646 C C . VAL A 1 86 ? -4.784 -6.327 3.642 1.00 90.94 86 VAL A C 1
ATOM 648 O O . VAL A 1 86 ? -4.584 -5.993 4.808 1.00 90.94 86 VAL A O 1
ATOM 651 N N . GLY A 1 87 ? -4.706 -5.463 2.635 1.00 91.00 87 GLY A N 1
ATOM 652 C CA . GLY A 1 87 ? -4.447 -4.055 2.852 1.00 91.00 87 GLY A CA 1
ATOM 653 C C . GLY A 1 87 ? -4.697 -3.203 1.623 1.00 91.00 87 GLY A C 1
ATOM 654 O O . GLY A 1 87 ? -4.879 -3.700 0.509 1.00 91.00 87 GLY A O 1
ATOM 655 N N . VAL A 1 88 ? -4.726 -1.905 1.875 1.00 90.69 88 VAL A N 1
ATOM 656 C CA . VAL A 1 88 ? -4.740 -0.857 0.863 1.00 90.69 88 VAL A CA 1
ATOM 657 C C . VAL A 1 88 ? -3.627 0.119 1.201 1.00 90.69 88 VAL A C 1
ATOM 659 O O . VAL A 1 88 ? -3.445 0.480 2.367 1.00 90.69 88 VAL A O 1
ATOM 662 N N . GLU A 1 89 ? -2.911 0.559 0.182 1.00 90.00 89 GLU A N 1
ATOM 663 C CA . GLU A 1 89 ? -1.857 1.552 0.295 1.00 90.00 89 GLU A CA 1
ATOM 664 C C . GLU A 1 89 ? -2.240 2.778 -0.529 1.00 90.00 89 GLU A C 1
ATOM 666 O O . GLU A 1 89 ? -2.763 2.683 -1.644 1.00 90.00 89 GLU A O 1
ATOM 671 N N . ARG A 1 90 ? -2.010 3.952 0.054 1.00 88.19 90 ARG A N 1
ATOM 672 C CA . ARG A 1 90 ? -2.127 5.233 -0.634 1.00 88.19 90 ARG A CA 1
ATOM 673 C C . ARG A 1 90 ? -0.773 5.884 -0.738 1.00 88.19 90 ARG A C 1
ATOM 675 O O . ARG A 1 90 ? -0.122 6.102 0.279 1.00 88.19 90 ARG A O 1
ATOM 682 N N . HIS A 1 91 ? -0.452 6.302 -1.947 1.00 87.81 91 HIS A N 1
ATOM 683 C CA . HIS A 1 91 ? 0.758 7.033 -2.247 1.00 87.81 91 HIS A CA 1
ATOM 684 C C . HIS A 1 91 ? 0.409 8.500 -2.462 1.00 87.81 91 HIS A C 1
ATOM 686 O O . HIS A 1 91 ? -0.320 8.854 -3.397 1.00 87.81 91 HIS A O 1
ATOM 692 N N . PHE A 1 92 ? 0.943 9.349 -1.594 1.00 86.12 92 PHE A N 1
ATOM 693 C CA . PHE A 1 92 ? 0.811 10.798 -1.680 1.00 86.12 92 PHE A CA 1
ATOM 694 C C . PHE A 1 92 ? 2.128 11.382 -2.158 1.00 86.12 92 PHE A C 1
ATOM 696 O O . PHE A 1 92 ? 3.174 11.127 -1.563 1.00 86.12 92 PHE A O 1
ATOM 703 N N . ARG A 1 93 ? 2.103 12.189 -3.215 1.00 84.31 93 ARG A N 1
ATOM 704 C CA . ARG A 1 93 ? 3.323 12.836 -3.699 1.00 84.31 93 ARG A CA 1
ATOM 705 C C . ARG A 1 93 ? 3.843 13.785 -2.630 1.00 84.31 93 ARG A C 1
ATOM 707 O O . ARG A 1 93 ? 3.084 14.555 -2.047 1.00 84.31 93 ARG A O 1
ATOM 714 N N . ILE A 1 94 ? 5.152 13.776 -2.395 1.00 79.50 94 ILE A N 1
ATOM 715 C CA . ILE A 1 94 ? 5.748 14.695 -1.414 1.00 79.50 94 ILE A CA 1
ATOM 716 C C . ILE A 1 94 ? 5.551 16.160 -1.831 1.00 79.50 94 ILE A C 1
ATOM 718 O O . ILE A 1 94 ? 5.427 17.026 -0.968 1.00 79.50 94 ILE A O 1
ATOM 722 N N . GLU A 1 95 ? 5.482 16.445 -3.134 1.00 80.56 95 GLU A N 1
ATOM 723 C CA . GLU A 1 95 ? 5.213 17.795 -3.645 1.00 80.56 95 GLU A CA 1
ATOM 724 C C . GLU A 1 95 ? 3.819 18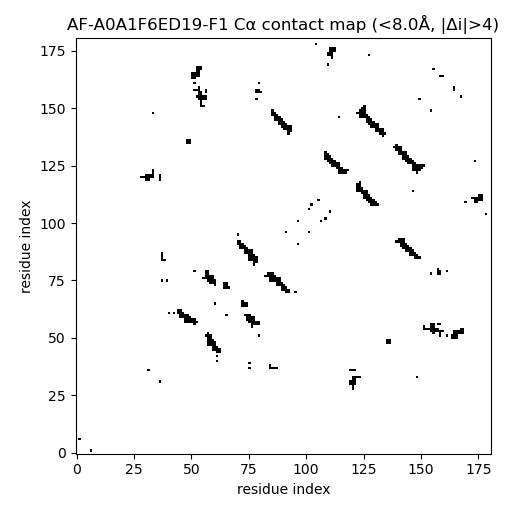.321 -3.262 1.00 80.56 95 GLU A C 1
ATOM 726 O O . GLU A 1 95 ? 3.692 19.486 -2.893 1.00 80.56 95 GLU A O 1
ATOM 731 N N . ASP A 1 96 ? 2.809 17.450 -3.215 1.00 79.81 96 ASP A N 1
ATOM 732 C CA . ASP A 1 96 ? 1.443 17.810 -2.810 1.00 79.81 96 ASP A CA 1
ATOM 733 C C . ASP A 1 96 ? 1.324 18.025 -1.292 1.00 79.81 96 ASP A C 1
ATOM 735 O O . ASP A 1 96 ? 0.381 18.647 -0.798 1.00 79.81 96 ASP A O 1
ATOM 739 N N . LEU A 1 97 ? 2.308 17.536 -0.532 1.00 76.38 97 LEU A N 1
ATOM 740 C CA . LEU A 1 97 ? 2.361 17.624 0.924 1.00 76.38 97 LEU A CA 1
ATOM 741 C C . LEU A 1 97 ? 3.242 18.774 1.434 1.00 76.38 97 LEU A C 1
ATOM 743 O O . LEU A 1 97 ? 3.430 18.887 2.641 1.00 76.38 97 LEU A O 1
ATOM 747 N N . GLN A 1 98 ? 3.762 19.649 0.565 1.00 70.81 98 GLN A N 1
ATOM 748 C CA . GLN A 1 98 ? 4.719 20.709 0.938 1.00 70.81 98 GLN A CA 1
ATOM 749 C C . GLN A 1 98 ? 4.215 21.682 2.018 1.00 70.81 98 GLN A C 1
ATOM 751 O O . GLN A 1 98 ? 5.019 22.233 2.766 1.00 70.81 98 GLN A O 1
ATOM 756 N N . ASN A 1 99 ? 2.898 21.874 2.128 1.00 71.88 99 ASN A N 1
ATOM 757 C CA . ASN A 1 99 ? 2.289 22.723 3.159 1.00 71.88 99 ASN A CA 1
ATOM 758 C C . ASN A 1 99 ? 2.111 22.014 4.511 1.00 71.88 99 ASN A C 1
ATOM 760 O O . ASN A 1 99 ? 1.694 22.635 5.488 1.00 71.88 99 ASN A O 1
ATOM 764 N N . TYR A 1 100 ? 2.409 20.719 4.574 1.00 67.44 100 TYR A N 1
ATOM 765 C CA . TYR A 1 100 ? 2.312 19.907 5.773 1.00 67.44 100 TYR A CA 1
ATOM 766 C C . TYR A 1 100 ? 3.714 19.577 6.274 1.00 67.44 100 TYR A C 1
ATOM 768 O O . TYR A 1 100 ? 4.595 19.174 5.516 1.00 67.44 100 TYR A O 1
ATOM 776 N N . ASN A 1 101 ? 3.922 19.693 7.584 1.00 68.56 101 ASN A N 1
ATOM 777 C CA . ASN A 1 101 ? 5.213 19.408 8.200 1.00 68.56 101 ASN A CA 1
ATOM 778 C C . ASN A 1 101 ? 5.440 17.896 8.394 1.00 68.56 101 ASN A C 1
ATOM 780 O O . ASN A 1 101 ? 5.752 17.419 9.480 1.00 68.56 101 ASN A O 1
ATOM 784 N N . ILE A 1 102 ? 5.227 17.115 7.331 1.00 66.81 102 ILE A N 1
ATOM 785 C CA . ILE A 1 102 ? 5.206 15.646 7.361 1.00 66.81 102 ILE A CA 1
ATOM 786 C C . ILE A 1 102 ? 6.537 15.080 7.851 1.00 66.81 102 ILE A C 1
ATOM 788 O O . ILE A 1 102 ? 6.538 14.108 8.592 1.00 66.81 102 ILE A O 1
ATOM 792 N N . LYS A 1 103 ? 7.671 15.699 7.503 1.00 61.97 103 LYS A N 1
ATOM 793 C CA . LYS A 1 103 ? 8.991 15.249 7.977 1.00 61.97 103 LYS A CA 1
ATOM 794 C C . LYS A 1 103 ? 9.211 15.491 9.473 1.00 61.97 103 LYS A C 1
ATOM 796 O O . LYS A 1 103 ? 9.936 14.722 10.087 1.00 61.97 103 LYS A O 1
ATOM 801 N N . GLU A 1 104 ? 8.601 16.521 10.058 1.00 66.44 104 GLU A N 1
ATOM 802 C CA . GLU A 1 104 ? 8.641 16.746 11.512 1.00 66.44 104 GLU A CA 1
ATOM 803 C C . GLU A 1 104 ? 7.643 15.849 12.250 1.00 66.44 104 GLU A C 1
ATOM 805 O O . GLU A 1 104 ? 7.941 15.357 13.334 1.00 66.44 104 GLU A O 1
ATOM 810 N N . LEU A 1 105 ? 6.483 15.586 11.642 1.00 61.03 105 LEU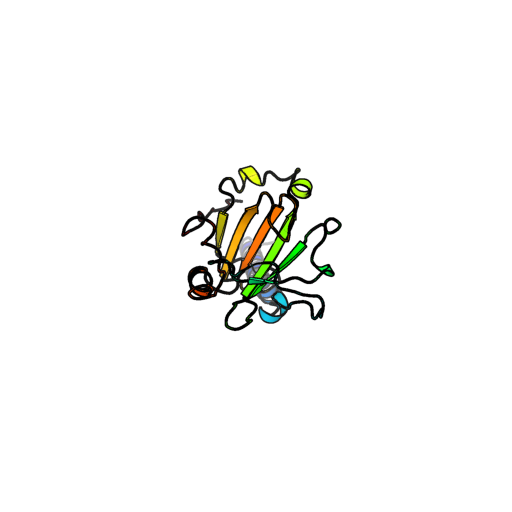 A N 1
ATOM 811 C CA . LEU A 1 105 ? 5.482 14.668 12.187 1.00 61.03 105 LEU A CA 1
ATOM 812 C C . LEU A 1 105 ? 5.944 13.205 12.114 1.00 61.03 105 LEU A C 1
ATOM 814 O O . LEU A 1 105 ? 5.611 12.407 12.988 1.00 61.03 105 LEU A O 1
ATOM 818 N N . TYR A 1 106 ? 6.735 12.868 11.090 1.00 62.22 106 TYR A N 1
ATOM 819 C CA . TYR A 1 106 ? 7.173 11.509 10.784 1.00 62.22 106 TYR A CA 1
ATOM 820 C C . TYR A 1 106 ? 8.689 11.404 10.466 1.00 62.22 106 TYR A C 1
ATOM 822 O O . TYR A 1 106 ? 9.061 10.891 9.405 1.00 62.22 106 TYR A O 1
ATOM 830 N N . PRO A 1 107 ? 9.597 11.843 11.365 1.00 54.88 107 PRO A N 1
ATOM 831 C CA . PRO A 1 107 ? 11.047 11.899 11.133 1.00 54.88 107 PRO A CA 1
ATOM 832 C C . PRO A 1 107 ? 11.752 10.569 10.823 1.00 54.88 107 PRO A C 1
ATOM 834 O O . PRO A 1 107 ? 12.808 10.589 10.195 1.00 54.88 107 PRO A O 1
ATOM 837 N N . THR A 1 108 ? 11.223 9.418 11.249 1.00 56.25 108 THR A N 1
ATOM 838 C CA . THR A 1 108 ? 11.845 8.098 11.011 1.00 56.25 108 THR A CA 1
ATOM 839 C C . THR A 1 108 ? 11.328 7.405 9.753 1.00 56.25 108 THR A C 1
ATOM 841 O O . THR A 1 108 ? 11.866 6.370 9.366 1.00 56.25 108 THR A O 1
ATOM 844 N N . GLY A 1 109 ? 10.289 7.960 9.117 1.00 52.72 109 GLY A N 1
ATOM 845 C CA . GLY A 1 109 ? 9.700 7.428 7.891 1.00 52.72 109 GLY A CA 1
ATOM 846 C C . GLY A 1 109 ? 9.205 5.983 7.985 1.00 52.72 109 GLY A C 1
ATOM 847 O O . GLY A 1 109 ? 9.130 5.350 6.947 1.00 52.72 109 GLY A O 1
ATOM 848 N N . ASN A 1 110 ? 8.937 5.444 9.181 1.00 59.16 110 ASN A N 1
ATOM 849 C CA . ASN A 1 110 ? 8.321 4.129 9.388 1.00 59.16 110 ASN A CA 1
ATOM 850 C C . ASN A 1 110 ? 7.566 4.126 10.719 1.00 59.16 110 ASN A C 1
ATOM 852 O O . ASN A 1 110 ? 8.119 3.836 11.784 1.00 59.16 110 ASN A O 1
ATOM 856 N N . TYR A 1 111 ? 6.287 4.478 10.655 1.00 63.28 111 TYR A N 1
ATOM 857 C CA . TYR A 1 111 ? 5.429 4.591 11.832 1.00 63.28 111 TYR A CA 1
ATOM 858 C C . TYR A 1 111 ? 4.431 3.467 11.855 1.00 63.28 111 TYR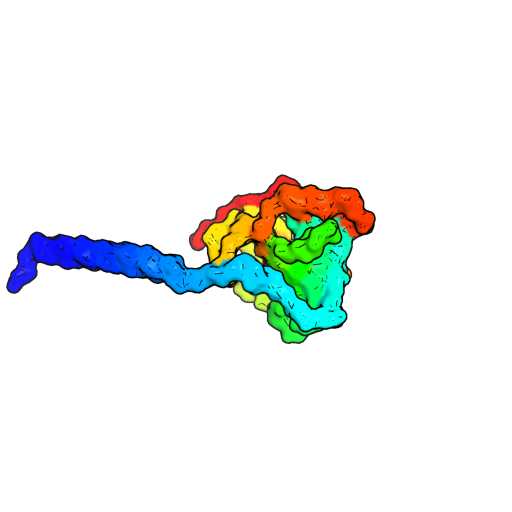 A C 1
ATOM 8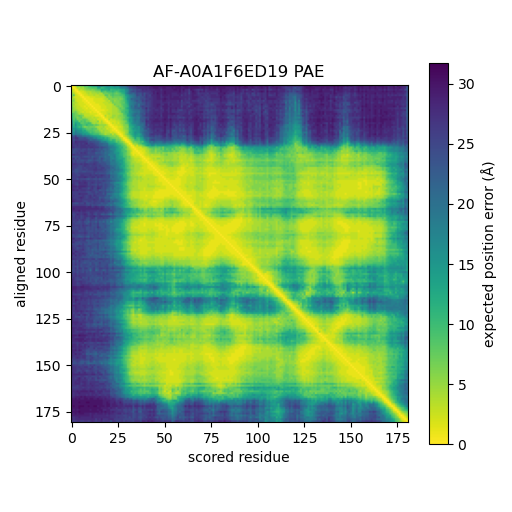60 O O . TYR A 1 111 ? 3.736 3.267 10.869 1.00 63.28 111 TYR A O 1
ATOM 868 N N . ARG A 1 112 ? 4.332 2.778 12.991 1.00 65.44 112 ARG A N 1
ATOM 869 C CA . ARG A 1 112 ? 3.276 1.802 13.232 1.00 65.44 112 ARG A CA 1
ATOM 870 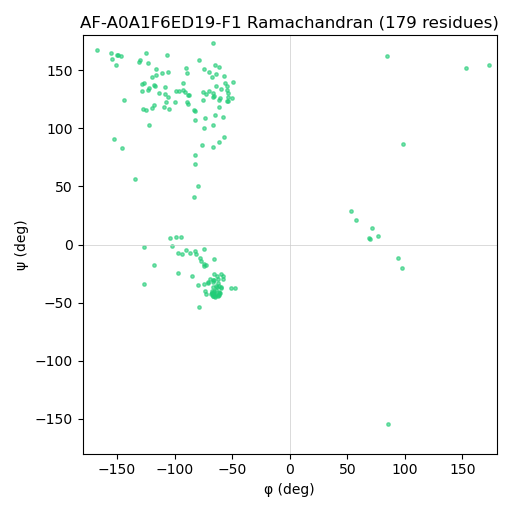C C . ARG A 1 112 ? 2.306 2.382 14.239 1.00 65.44 112 ARG A C 1
ATOM 872 O O . ARG A 1 112 ? 2.703 2.739 15.347 1.00 65.44 112 ARG A O 1
ATOM 879 N N . GLN A 1 113 ? 1.041 2.464 13.860 1.00 62.19 113 GLN A N 1
ATOM 880 C CA . GLN A 1 113 ? -0.014 2.842 14.788 1.00 62.19 113 GLN A CA 1
ATOM 881 C C . GLN A 1 113 ? -1.069 1.740 14.833 1.00 62.19 113 GLN A C 1
ATOM 883 O O . GLN A 1 113 ? -1.467 1.250 13.771 1.00 62.19 113 GLN A O 1
ATOM 888 N N . PRO A 1 114 ? -1.526 1.339 16.036 1.00 56.38 114 PRO A N 1
ATOM 889 C CA . PRO A 1 114 ? -2.747 0.561 16.163 1.00 56.38 114 PRO A CA 1
ATOM 890 C C . PRO A 1 114 ? -3.866 1.324 15.460 1.00 56.38 114 PRO A C 1
ATOM 892 O O . PRO A 1 114 ? -4.116 2.490 15.778 1.00 56.38 114 PRO A O 1
ATOM 895 N N . ALA A 1 115 ? -4.530 0.691 14.498 1.00 53.09 115 ALA A N 1
ATOM 896 C CA . ALA A 1 115 ? -5.596 1.343 13.757 1.00 53.09 115 ALA A CA 1
ATOM 897 C C . ALA A 1 115 ? -6.906 1.263 14.558 1.00 53.09 115 ALA A C 1
ATOM 899 O O . ALA A 1 115 ? -7.849 0.575 14.191 1.00 53.09 115 ALA A O 1
ATOM 900 N N . SER A 1 116 ? -6.988 1.980 15.684 1.00 44.97 116 SER A N 1
ATOM 901 C CA . SER A 1 116 ? -8.276 2.203 16.364 1.00 44.97 116 SER A CA 1
ATOM 902 C C . SER A 1 116 ? -9.159 3.216 15.624 1.00 44.97 116 SER A C 1
ATOM 904 O O . SER A 1 116 ? -10.304 3.447 16.014 1.00 44.97 116 SER A O 1
ATOM 906 N N . LEU A 1 117 ? -8.640 3.809 14.545 1.00 44.06 117 LEU A N 1
ATOM 907 C CA . LEU A 1 117 ? -9.377 4.659 13.626 1.00 44.06 117 LEU A CA 1
ATOM 908 C C . LEU A 1 117 ? -10.129 3.777 12.618 1.00 44.06 117 LEU A C 1
ATOM 910 O O . LEU A 1 117 ? -9.479 3.113 11.808 1.00 44.06 117 LEU A O 1
ATOM 914 N N . PRO A 1 118 ? -11.477 3.780 12.617 1.00 49.34 118 PRO A N 1
ATOM 915 C CA . PRO A 1 118 ? -12.253 3.216 11.523 1.00 49.34 118 PRO A CA 1
ATOM 916 C C . PRO A 1 118 ? -12.025 4.067 10.271 1.00 49.34 118 PRO A C 1
ATOM 918 O O . PRO A 1 118 ? -12.781 4.987 9.961 1.00 49.34 118 PRO A O 1
ATOM 921 N N . LEU A 1 119 ? -10.942 3.792 9.552 1.00 50.38 119 LEU A N 1
ATOM 922 C CA . LEU A 1 119 ? -10.753 4.301 8.204 1.00 50.38 119 LEU A CA 1
ATOM 923 C C . LEU A 1 119 ? -11.750 3.573 7.300 1.00 50.38 119 LEU A C 1
ATOM 925 O O . LEU A 1 119 ? -11.912 2.363 7.395 1.00 50.38 119 LEU A O 1
ATOM 929 N N . TYR A 1 120 ? -12.478 4.310 6.463 1.00 55.53 120 TYR A N 1
ATOM 930 C CA . TYR A 1 120 ? -13.457 3.733 5.523 1.00 55.53 120 TYR A CA 1
ATOM 931 C C . TYR A 1 120 ? -14.503 2.813 6.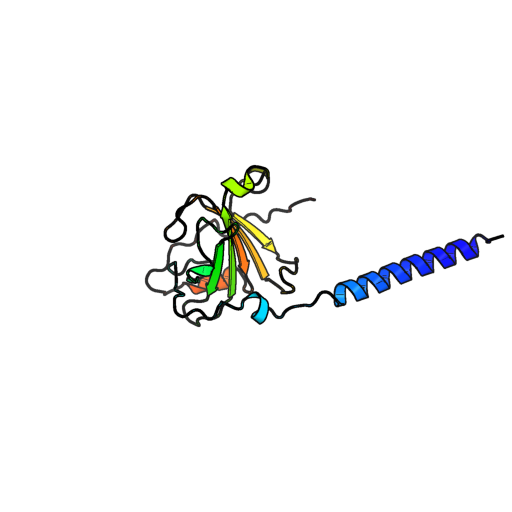175 1.00 55.53 120 TYR A C 1
ATOM 933 O O . TYR A 1 120 ? -14.957 1.867 5.545 1.00 55.53 120 TYR A O 1
ATOM 941 N N . GLY A 1 121 ? -14.852 3.045 7.447 1.00 54.56 121 GLY A N 1
ATOM 942 C CA . GLY A 1 121 ? -15.818 2.208 8.168 1.00 54.56 121 GLY A CA 1
ATOM 943 C C . GLY A 1 121 ? -15.333 0.786 8.490 1.00 54.56 121 GLY A C 1
ATOM 944 O O . GLY A 1 121 ? -16.104 0.002 9.034 1.00 54.56 121 GLY A O 1
ATOM 945 N N . ALA A 1 122 ? -14.071 0.445 8.218 1.00 62.25 122 ALA A N 1
ATOM 946 C CA . ALA A 1 122 ? -13.517 -0.884 8.451 1.00 62.25 122 ALA A CA 1
ATOM 947 C C . ALA A 1 122 ? -12.579 -0.913 9.669 1.00 62.25 122 ALA A C 1
ATOM 949 O O . ALA A 1 122 ? -11.893 0.061 9.981 1.00 62.25 122 ALA A O 1
ATOM 950 N N . SER A 1 123 ? -12.536 -2.055 10.361 1.00 65.69 123 SER A N 1
ATOM 951 C CA . SER A 1 123 ? -11.547 -2.311 11.413 1.00 65.69 123 SER A CA 1
ATOM 952 C C . SER A 1 123 ? -10.245 -2.788 10.779 1.00 65.69 123 SER A C 1
ATOM 954 O O . SER A 1 123 ? -10.161 -3.916 10.294 1.00 65.69 123 SER A O 1
ATOM 956 N N . TYR A 1 124 ? -9.241 -1.922 10.781 1.00 70.88 124 TYR A N 1
ATOM 957 C CA . TYR A 1 124 ? -7.876 -2.278 10.421 1.00 70.88 124 TYR A CA 1
ATOM 958 C C . TYR A 1 124 ? -7.121 -2.728 11.677 1.00 70.88 124 TYR A C 1
ATOM 960 O O . TYR A 1 124 ? -7.446 -2.323 12.790 1.00 70.88 124 TYR A O 1
ATOM 968 N N . ASP A 1 125 ? -6.130 -3.593 11.503 1.00 75.56 125 ASP A N 1
ATOM 969 C CA . ASP A 1 125 ? -5.257 -4.059 12.579 1.00 75.56 125 ASP A CA 1
ATOM 970 C C . ASP A 1 125 ? -4.195 -2.993 12.892 1.00 75.56 125 ASP A C 1
ATOM 972 O O . ASP A 1 125 ? -4.092 -2.488 14.015 1.00 75.56 125 ASP A O 1
ATOM 976 N N . HIS A 1 126 ? -3.467 -2.563 11.861 1.00 74.94 126 HIS A N 1
ATOM 977 C CA . HIS A 1 126 ? -2.459 -1.522 11.979 1.00 74.94 126 HIS A CA 1
ATOM 978 C C . HIS A 1 126 ? -2.325 -0.714 10.692 1.00 74.94 126 HIS A C 1
ATOM 980 O O . HIS A 1 126 ? -2.749 -1.122 9.607 1.00 74.94 126 HIS A O 1
ATOM 986 N N . MET A 1 127 ? -1.699 0.448 10.837 1.00 77.50 127 MET A N 1
ATOM 987 C CA . MET A 1 127 ? -1.246 1.265 9.723 1.00 77.50 127 MET A CA 1
ATOM 988 C C . MET A 1 127 ? 0.267 1.387 9.734 1.00 77.50 127 MET A C 1
ATOM 990 O O . MET A 1 127 ? 0.869 1.463 10.813 1.00 77.50 127 MET A O 1
ATOM 994 N N . THR A 1 128 ? 0.857 1.458 8.542 1.00 77.19 128 THR A N 1
ATOM 995 C CA . THR A 1 128 ? 2.242 1.895 8.368 1.00 77.19 128 THR A CA 1
ATOM 996 C C . THR A 1 128 ? 2.302 3.166 7.536 1.00 77.19 128 THR A C 1
ATOM 998 O O . THR A 1 128 ? 1.594 3.301 6.540 1.00 77.19 128 THR A O 1
ATOM 1001 N N . ILE A 1 129 ? 3.125 4.119 7.968 1.00 77.44 129 ILE A N 1
ATOM 1002 C CA . ILE A 1 129 ? 3.411 5.335 7.203 1.00 77.44 129 ILE A CA 1
ATOM 1003 C C . ILE A 1 129 ? 4.896 5.345 6.882 1.00 77.44 129 ILE A C 1
ATOM 1005 O O . ILE A 1 129 ? 5.702 5.358 7.823 1.00 77.44 129 ILE A O 1
ATOM 1009 N N . SER A 1 130 ? 5.240 5.355 5.591 1.00 76.75 130 SER A N 1
ATOM 1010 C CA . SER A 1 130 ? 6.627 5.362 5.135 1.00 76.75 130 SER A CA 1
ATOM 1011 C C . SER A 1 130 ? 6.977 6.473 4.161 1.00 76.75 130 SER A C 1
ATOM 1013 O O . SER A 1 130 ? 6.203 6.820 3.276 1.00 76.75 130 SER A O 1
ATOM 1015 N N . TRP A 1 131 ? 8.160 7.065 4.352 1.00 77.38 131 TRP A N 1
ATOM 1016 C CA . TRP A 1 131 ? 8.727 7.994 3.377 1.00 77.38 131 TRP A CA 1
ATOM 1017 C C . TRP A 1 131 ? 9.552 7.216 2.366 1.00 77.38 131 TRP A C 1
ATOM 1019 O O . TRP A 1 131 ? 10.531 6.564 2.741 1.00 77.38 131 TRP A O 1
ATOM 1029 N N . THR A 1 132 ? 9.201 7.361 1.094 1.00 75.75 132 THR A N 1
ATOM 1030 C CA . THR A 1 132 ? 9.789 6.557 0.032 1.00 75.75 132 THR A CA 1
ATOM 1031 C C . THR A 1 132 ? 10.336 7.469 -1.074 1.00 75.75 132 THR A C 1
ATOM 1033 O O . THR A 1 132 ? 9.582 8.227 -1.687 1.00 75.75 132 THR A O 1
ATOM 1036 N N . PRO A 1 133 ? 11.661 7.467 -1.334 1.00 74.31 133 PRO A N 1
ATOM 1037 C CA . PRO A 1 133 ? 12.272 8.394 -2.288 1.00 74.31 133 PRO A CA 1
ATOM 1038 C C . PRO A 1 133 ? 11.837 8.161 -3.740 1.00 74.31 133 PRO A C 1
ATOM 1040 O O . PRO A 1 133 ? 11.658 9.119 -4.477 1.00 74.31 133 PRO A O 1
ATOM 1043 N N . SER A 1 134 ? 11.754 6.910 -4.179 1.00 74.81 134 SER A N 1
ATOM 1044 C CA . SER A 1 134 ? 11.176 6.422 -5.445 1.00 74.81 134 SER A CA 1
ATOM 1045 C C . SER A 1 134 ? 11.495 4.929 -5.543 1.00 74.81 134 SER A C 1
ATOM 1047 O O . SER A 1 134 ? 12.477 4.473 -4.947 1.00 74.81 134 SER A O 1
ATOM 1049 N N . HIS A 1 135 ? 10.686 4.160 -6.268 1.00 69.12 135 HIS A N 1
ATOM 1050 C CA . HIS A 1 135 ? 10.967 2.748 -6.536 1.00 69.12 135 HIS A CA 1
ATOM 1051 C C . HIS A 1 135 ? 10.278 2.275 -7.822 1.00 69.12 135 HIS A C 1
ATOM 1053 O O . HIS A 1 135 ? 9.343 2.932 -8.285 1.00 69.12 135 HIS A O 1
ATOM 1059 N N . PRO A 1 136 ? 10.678 1.109 -8.375 1.00 67.88 136 PRO A N 1
ATOM 1060 C CA . PRO A 1 136 ? 9.998 0.515 -9.518 1.00 67.88 136 PRO A CA 1
ATOM 1061 C C . PRO A 1 136 ? 8.485 0.439 -9.304 1.00 67.88 136 PRO A C 1
ATOM 1063 O O . PRO A 1 136 ? 8.018 -0.083 -8.290 1.00 67.88 136 PRO A O 1
ATOM 1066 N N . GLY A 1 137 ? 7.733 0.985 -10.258 1.00 65.44 137 GLY A N 1
ATOM 1067 C CA . GLY A 1 137 ? 6.271 1.080 -10.201 1.00 65.44 137 GLY A CA 1
ATOM 1068 C C . GLY A 1 137 ? 5.746 2.432 -9.710 1.00 65.44 137 GLY A C 1
ATOM 1069 O O . GLY A 1 137 ? 4.613 2.773 -10.042 1.00 65.44 137 GLY A O 1
ATOM 1070 N N . MET A 1 138 ? 6.572 3.220 -9.010 1.00 74.88 138 MET A N 1
ATOM 1071 C CA . MET A 1 138 ? 6.261 4.553 -8.480 1.00 74.88 138 MET A CA 1
ATOM 1072 C C . MET A 1 138 ? 7.508 5.456 -8.528 1.00 74.88 138 MET A C 1
ATOM 1074 O O . MET A 1 138 ? 8.250 5.631 -7.558 1.00 74.88 138 MET A O 1
ATOM 1078 N N . GLU A 1 139 ? 7.736 6.052 -9.698 1.00 79.12 139 GLU A N 1
ATOM 1079 C CA . GLU A 1 139 ? 8.969 6.775 -10.060 1.00 79.12 139 GLU A CA 1
ATOM 1080 C C . GLU A 1 139 ? 9.004 8.235 -9.560 1.00 79.12 139 GLU A C 1
ATOM 1082 O O . GLU A 1 139 ? 9.391 9.157 -10.280 1.00 79.12 139 GLU A O 1
ATOM 1087 N N . PHE A 1 140 ? 8.540 8.485 -8.338 1.00 79.12 140 PHE A N 1
ATOM 1088 C CA . PHE A 1 140 ? 8.557 9.810 -7.712 1.00 79.12 140 PHE A CA 1
ATOM 1089 C C . PHE A 1 140 ? 8.650 9.691 -6.188 1.00 79.12 140 PHE A C 1
ATOM 1091 O O . PHE A 1 140 ? 8.209 8.680 -5.654 1.00 79.12 140 PHE A O 1
ATOM 1098 N N . PRO A 1 141 ? 9.175 10.694 -5.459 1.00 83.12 141 PRO A N 1
ATOM 1099 C CA . PRO A 1 141 ? 9.138 10.689 -4.000 1.00 83.12 141 PRO A CA 1
ATOM 1100 C C . PRO A 1 141 ? 7.713 10.790 -3.475 1.00 83.12 141 PRO A C 1
ATOM 1102 O O . PRO A 1 141 ? 6.966 11.708 -3.835 1.00 83.12 141 PRO A O 1
ATOM 1105 N N . HIS A 1 142 ? 7.347 9.875 -2.588 1.00 82.38 142 HIS A N 1
ATOM 1106 C CA . HIS A 1 142 ? 6.000 9.793 -2.051 1.00 82.38 142 HIS A CA 1
ATOM 1107 C C . HIS A 1 142 ? 5.983 9.322 -0.593 1.00 82.38 142 HIS A C 1
ATOM 1109 O O . HIS A 1 142 ? 6.974 8.840 -0.045 1.00 82.38 142 HIS A O 1
ATOM 1115 N N . LEU A 1 143 ? 4.855 9.581 0.057 1.00 83.75 143 LEU A N 1
ATOM 1116 C CA . LEU A 1 143 ? 4.496 9.046 1.357 1.00 83.75 143 LEU A CA 1
ATOM 1117 C C . LEU A 1 143 ? 3.542 7.877 1.128 1.00 83.75 143 LEU A C 1
ATOM 1119 O O . LEU A 1 143 ? 2.472 8.080 0.548 1.00 83.75 143 LEU A O 1
ATOM 1123 N N . ASP A 1 144 ? 3.909 6.704 1.622 1.00 85.00 144 ASP A N 1
ATOM 1124 C CA . ASP A 1 144 ? 3.040 5.536 1.630 1.00 85.00 144 ASP A CA 1
ATOM 1125 C C . ASP A 1 144 ? 2.258 5.497 2.924 1.00 85.00 144 ASP A C 1
ATOM 1127 O O . ASP A 1 144 ? 2.815 5.619 4.016 1.00 85.00 144 ASP A O 1
ATOM 1131 N N . VAL A 1 145 ? 0.954 5.300 2.806 1.00 85.12 145 VAL A N 1
ATOM 1132 C CA . VAL A 1 145 ? 0.071 5.058 3.939 1.00 85.12 145 VAL A CA 1
ATOM 1133 C C . VAL A 1 145 ? -0.618 3.731 3.708 1.00 85.12 145 VAL A C 1
ATOM 1135 O O . VAL A 1 145 ? -1.572 3.647 2.931 1.00 85.12 145 VAL A O 1
ATOM 1138 N N . HIS A 1 146 ? -0.151 2.707 4.409 1.00 87.50 146 HIS A N 1
ATOM 1139 C CA . HIS A 1 146 ? -0.739 1.382 4.384 1.00 87.50 146 HIS A CA 1
ATOM 1140 C C . HIS A 1 146 ? -1.756 1.242 5.505 1.00 87.50 146 HIS A C 1
ATOM 1142 O O . HIS A 1 146 ? -1.514 1.655 6.642 1.00 87.50 146 HIS A O 1
ATOM 1148 N N . ALA A 1 147 ? -2.875 0.600 5.202 1.00 86.62 147 ALA A N 1
ATOM 1149 C CA . ALA A 1 147 ? -3.846 0.156 6.186 1.00 86.62 147 ALA A CA 1
ATOM 1150 C C . ALA A 1 147 ? -4.074 -1.345 6.004 1.00 86.62 147 ALA A C 1
ATOM 1152 O O . ALA A 1 147 ? -4.581 -1.777 4.965 1.00 86.62 147 ALA A O 1
ATOM 1153 N N . PHE A 1 148 ? -3.701 -2.133 7.013 1.00 86.06 148 PHE A N 1
ATOM 1154 C CA . PHE A 1 148 ? -3.720 -3.592 6.962 1.00 86.06 148 PHE A CA 1
ATOM 1155 C C . PHE A 1 148 ? -4.790 -4.186 7.867 1.00 86.06 148 PHE A C 1
ATOM 1157 O O . PHE A 1 148 ? -5.083 -3.666 8.939 1.00 86.06 148 PHE A O 1
ATOM 1164 N N . THR A 1 149 ? -5.357 -5.316 7.460 1.00 86.44 149 THR A N 1
ATOM 1165 C CA . THR A 1 149 ? -6.371 -6.069 8.221 1.00 86.44 149 THR A CA 1
ATOM 1166 C C . THR A 1 149 ? -5.804 -7.321 8.879 1.00 86.44 149 THR A C 1
ATOM 1168 O O . THR A 1 149 ? -6.546 -8.126 9.441 1.00 86.44 149 THR A O 1
ATOM 1171 N N . LYS A 1 150 ? -4.488 -7.513 8.781 1.00 84.25 150 LYS A N 1
ATOM 1172 C CA . LYS A 1 150 ? -3.721 -8.576 9.431 1.00 84.25 150 LYS A CA 1
ATOM 1173 C C . LYS A 1 150 ? -2.622 -7.942 10.271 1.00 84.25 150 LYS A C 1
ATOM 1175 O O . LYS A 1 150 ? -2.180 -6.839 9.956 1.00 84.25 150 LYS A O 1
ATOM 1180 N N . SER A 1 151 ? -2.157 -8.669 11.283 1.00 81.50 151 SER A N 1
ATOM 1181 C CA . SER A 1 151 ? -1.021 -8.225 12.085 1.00 81.50 151 SER A CA 1
ATOM 1182 C C . SER A 1 151 ? 0.259 -8.168 11.266 1.00 81.50 151 SER A C 1
ATOM 1184 O O . SER A 1 151 ? 0.426 -8.879 10.270 1.00 81.50 151 SER A O 1
ATOM 1186 N N . HIS A 1 152 ? 1.181 -7.315 11.698 1.00 79.00 152 HIS A N 1
ATOM 1187 C CA . HIS A 1 152 ? 2.474 -7.195 11.045 1.00 79.00 152 HIS A CA 1
ATOM 1188 C C . HIS A 1 152 ? 3.241 -8.522 11.064 1.00 79.00 152 HIS A C 1
ATOM 1190 O O . HIS A 1 152 ? 3.859 -8.875 10.072 1.00 79.00 152 HIS A O 1
ATOM 1196 N N . GLU A 1 153 ? 3.162 -9.296 12.147 1.00 81.69 153 GLU A N 1
ATOM 1197 C CA . GLU A 1 153 ? 3.818 -10.604 12.262 1.00 81.69 153 GLU A CA 1
ATOM 1198 C C . GLU A 1 153 ? 3.287 -11.583 11.206 1.00 81.69 153 GLU A C 1
ATOM 1200 O O . GLU A 1 153 ? 4.066 -12.285 10.561 1.00 81.69 153 GLU A O 1
ATOM 1205 N N . VAL A 1 154 ? 1.968 -11.578 10.971 1.00 85.25 154 VAL A N 1
ATOM 1206 C CA . VAL A 1 154 ? 1.343 -12.376 9.906 1.00 85.25 154 VAL A CA 1
ATOM 1207 C C . VAL A 1 154 ? 1.859 -11.945 8.531 1.00 85.25 154 VAL A C 1
ATOM 1209 O O . VAL A 1 154 ? 2.181 -12.799 7.706 1.00 85.25 154 VAL A O 1
ATOM 1212 N N . LEU A 1 155 ? 1.966 -10.638 8.275 1.00 85.69 155 LEU A N 1
ATOM 1213 C CA . LEU A 1 155 ? 2.458 -10.112 6.997 1.00 85.69 155 LEU A CA 1
ATOM 1214 C C . LEU A 1 155 ? 3.965 -10.330 6.799 1.00 85.69 155 LEU A C 1
ATOM 1216 O O . LEU A 1 155 ? 4.408 -10.550 5.673 1.00 85.69 155 LEU A O 1
ATOM 1220 N N . SER A 1 156 ? 4.760 -10.298 7.866 1.00 85.25 156 SER A N 1
ATOM 1221 C CA . SER A 1 156 ? 6.203 -10.563 7.825 1.00 85.25 156 SER A CA 1
ATOM 1222 C C . SER A 1 156 ? 6.495 -12.021 7.485 1.00 85.25 156 SER A C 1
ATOM 1224 O O . SER A 1 156 ? 7.328 -12.284 6.619 1.00 85.25 156 SER A O 1
ATOM 1226 N N . GLY A 1 157 ? 5.737 -12.964 8.053 1.00 86.81 157 GLY A N 1
ATOM 1227 C CA . GLY A 1 157 ? 5.839 -14.384 7.698 1.00 86.81 157 GLY A CA 1
ATOM 1228 C C . GLY A 1 157 ? 5.227 -14.743 6.334 1.00 86.81 157 GLY A C 1
ATOM 1229 O O . GLY A 1 157 ? 5.545 -15.784 5.759 1.00 86.81 157 GLY A O 1
ATOM 1230 N N . ALA A 1 158 ? 4.357 -13.897 5.768 1.00 88.81 158 ALA A N 1
ATOM 1231 C CA . ALA A 1 158 ? 3.621 -14.214 4.539 1.00 88.81 158 ALA A CA 1
ATOM 1232 C C . ALA A 1 158 ? 4.519 -14.427 3.307 1.00 88.81 158 ALA A C 1
ATOM 1234 O O . ALA A 1 158 ? 4.142 -15.171 2.394 1.00 88.81 158 ALA A O 1
ATOM 1235 N N . CYS A 1 159 ? 5.695 -13.797 3.286 1.00 87.56 159 CYS A N 1
ATOM 1236 C CA . CYS A 1 159 ? 6.658 -13.907 2.192 1.00 87.56 159 CYS A CA 1
ATOM 1237 C C . CYS A 1 159 ? 7.671 -15.052 2.369 1.00 87.56 159 CYS A C 1
ATOM 1239 O O . CYS A 1 159 ? 8.455 -15.305 1.457 1.00 87.56 159 CYS A O 1
ATOM 1241 N N . GLU A 1 160 ? 7.668 -15.773 3.497 1.00 87.06 160 GLU A N 1
ATOM 1242 C CA . GLU A 1 160 ? 8.619 -16.865 3.728 1.00 87.06 160 GLU A CA 1
ATOM 1243 C C . GLU A 1 160 ? 8.473 -17.975 2.678 1.00 87.06 160 GLU A C 1
ATOM 1245 O O . GLU A 1 160 ? 7.385 -18.527 2.460 1.00 87.06 160 GLU A O 1
ATOM 1250 N N . GLY A 1 161 ? 9.585 -18.315 2.022 1.00 84.25 161 GLY A N 1
ATOM 1251 C CA . GLY A 1 161 ? 9.625 -19.338 0.975 1.00 84.25 161 GLY A CA 1
ATOM 1252 C C . GLY A 1 161 ? 8.949 -18.930 -0.339 1.00 84.25 161 GLY A C 1
ATOM 1253 O O . GLY A 1 161 ? 8.672 -19.800 -1.160 1.00 84.25 161 GLY A O 1
ATOM 1254 N N . VAL A 1 162 ? 8.658 -17.640 -0.540 1.00 86.00 162 VAL A N 1
ATOM 1255 C CA . VAL A 1 162 ? 8.178 -17.107 -1.821 1.00 86.00 162 VAL A CA 1
ATOM 1256 C C . VAL A 1 162 ? 9.384 -16.718 -2.668 1.00 86.00 162 VAL A C 1
ATOM 1258 O O . VAL A 1 162 ? 10.202 -15.894 -2.265 1.00 86.00 162 VAL A O 1
ATOM 1261 N N . GLU A 1 163 ? 9.509 -17.327 -3.844 1.00 84.25 163 GLU A N 1
ATOM 1262 C CA . GLU A 1 163 ? 10.605 -17.037 -4.766 1.00 84.25 163 GLU A CA 1
ATOM 1263 C C . GLU A 1 163 ? 10.604 -15.554 -5.174 1.00 84.25 163 GLU A C 1
ATOM 1265 O O . GLU A 1 163 ? 9.561 -14.980 -5.485 1.00 84.25 163 GLU A O 1
ATOM 1270 N N . GLY A 1 164 ? 11.779 -14.919 -5.139 1.00 79.50 164 GLY A N 1
ATOM 1271 C CA . GLY A 1 164 ? 11.937 -13.505 -5.484 1.00 79.50 164 GLY A CA 1
ATOM 1272 C C . GLY A 1 164 ? 11.481 -12.509 -4.411 1.00 79.50 164 GLY A C 1
ATOM 1273 O O . GLY A 1 164 ? 11.469 -11.313 -4.695 1.00 79.50 164 GLY A O 1
ATOM 1274 N N . SER A 1 165 ? 11.124 -12.954 -3.197 1.00 77.12 165 SER A N 1
ATOM 1275 C CA . SER A 1 165 ? 10.776 -12.049 -2.091 1.00 77.12 165 SER A CA 1
ATOM 1276 C C . SER A 1 165 ? 11.903 -11.058 -1.782 1.00 77.12 165 SER A C 1
ATOM 1278 O O . SER A 1 165 ? 13.076 -11.440 -1.729 1.00 77.12 165 SER A O 1
ATOM 1280 N N . LEU A 1 166 ? 11.543 -9.804 -1.517 1.00 76.81 166 LEU A N 1
ATOM 1281 C CA . LEU A 1 166 ? 12.488 -8.773 -1.088 1.00 76.81 166 LEU A CA 1
ATOM 1282 C C . LEU A 1 166 ? 12.828 -8.924 0.406 1.00 76.81 166 LEU A C 1
ATOM 1284 O O . LEU A 1 166 ? 12.058 -9.537 1.149 1.00 76.81 166 LEU A O 1
ATOM 1288 N N . PRO A 1 167 ? 13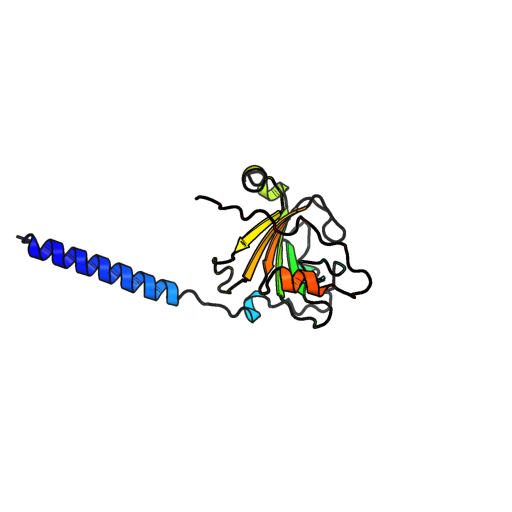.967 -8.382 0.878 1.00 67.56 167 PRO A N 1
ATOM 1289 C CA . PRO A 1 167 ? 14.237 -8.310 2.311 1.00 67.56 167 PRO A CA 1
ATOM 1290 C C . PRO A 1 167 ? 13.174 -7.457 3.019 1.00 67.56 167 PRO A C 1
ATOM 1292 O O . PRO A 1 167 ? 12.598 -6.546 2.418 1.00 67.56 167 PRO A O 1
ATOM 1295 N N . ALA A 1 168 ? 12.936 -7.742 4.302 1.00 61.88 168 ALA A N 1
ATOM 1296 C CA . ALA A 1 168 ? 12.057 -6.930 5.138 1.00 61.88 168 ALA A CA 1
ATOM 1297 C C . ALA A 1 168 ? 12.505 -5.460 5.112 1.00 61.88 168 ALA A C 1
ATOM 1299 O O . ALA A 1 168 ? 13.697 -5.163 5.236 1.00 61.88 168 ALA A O 1
ATOM 1300 N N . GLN A 1 169 ? 11.551 -4.550 4.924 1.00 59.03 169 GLN A N 1
ATOM 1301 C CA . GLN A 1 169 ? 11.812 -3.115 4.921 1.00 59.03 169 GLN A CA 1
ATOM 1302 C C . GLN A 1 169 ? 11.462 -2.515 6.289 1.00 59.03 169 GLN A C 1
ATOM 1304 O O . GLN A 1 169 ? 10.392 -2.773 6.834 1.00 59.03 169 GLN A O 1
ATOM 1309 N N . GLY A 1 170 ? 12.373 -1.702 6.832 1.00 47.72 170 GLY A N 1
ATOM 1310 C CA . GLY A 1 170 ? 12.221 -1.038 8.131 1.00 47.72 170 GLY A CA 1
ATOM 1311 C C . GLY A 1 170 ? 12.631 -1.902 9.340 1.00 47.72 170 GLY A C 1
ATOM 1312 O O . GLY A 1 170 ? 12.782 -3.116 9.220 1.00 47.72 170 GLY A O 1
ATOM 1313 N N . PRO A 1 171 ? 12.880 -1.287 10.512 1.00 42.09 171 PRO A N 1
ATOM 1314 C CA . PRO A 1 171 ? 13.168 -2.030 11.738 1.00 42.09 171 PRO A CA 1
ATOM 1315 C C . PRO A 1 171 ? 11.963 -2.882 12.171 1.00 42.09 171 PRO A C 1
ATOM 1317 O O . PRO A 1 171 ? 10.812 -2.473 11.995 1.00 42.09 171 PRO A O 1
ATOM 1320 N N . GLU A 1 172 ? 12.233 -4.045 12.776 1.00 41.12 172 GLU A N 1
ATOM 1321 C CA . GLU A 1 172 ? 11.238 -4.869 13.475 1.00 41.12 172 GLU A CA 1
ATOM 1322 C C . GLU A 1 172 ? 10.569 -4.028 14.573 1.00 41.12 172 GLU A C 1
ATOM 1324 O O . GLU A 1 172 ? 11.084 -3.874 15.677 1.00 41.12 172 GLU A O 1
ATOM 1329 N N . GLY A 1 173 ? 9.443 -3.402 14.237 1.00 39.62 173 GLY A N 1
ATOM 1330 C CA . GLY A 1 173 ? 8.815 -2.397 15.086 1.00 39.62 173 GLY A CA 1
ATOM 1331 C C . GLY A 1 173 ? 9.171 -0.987 14.633 1.00 39.62 173 GLY A C 1
ATOM 1332 O O . GLY A 1 173 ? 10.080 -0.345 15.157 1.00 39.62 173 GLY A O 1
ATOM 1333 N N . GLY A 1 174 ? 8.382 -0.465 13.690 1.00 39.00 174 GLY A N 1
ATOM 1334 C CA . GLY A 1 174 ? 8.255 0.982 13.545 1.00 39.00 174 GLY A CA 1
ATOM 1335 C C . GLY A 1 174 ? 7.963 1.587 14.919 1.00 39.00 174 GLY A C 1
ATOM 1336 O O . GLY A 1 174 ? 7.221 1.006 15.715 1.00 39.00 174 GLY A O 1
ATOM 1337 N N . THR A 1 175 ? 8.572 2.727 15.230 1.00 39.41 175 THR A N 1
ATOM 1338 C CA . THR A 1 175 ? 8.301 3.422 16.490 1.00 39.41 175 THR A CA 1
ATOM 1339 C C . THR A 1 175 ? 6.795 3.641 16.609 1.00 39.41 175 THR A C 1
ATOM 1341 O O . THR A 1 175 ? 6.192 4.239 15.713 1.00 39.41 175 THR A O 1
ATOM 1344 N N . HIS A 1 176 ? 6.186 3.152 17.695 1.00 37.34 176 HIS A N 1
ATOM 1345 C CA . HIS A 1 176 ? 4.838 3.546 18.096 1.00 37.34 176 HIS A CA 1
ATOM 1346 C C . HIS A 1 176 ? 4.876 5.050 18.375 1.00 37.34 176 HIS A C 1
ATOM 1348 O O . HIS A 1 176 ? 5.187 5.488 19.480 1.00 37.34 176 HIS A O 1
ATOM 1354 N N . GLY A 1 177 ? 4.647 5.860 17.347 1.00 36.97 177 GLY A N 1
ATOM 1355 C CA . GLY A 1 177 ? 4.521 7.296 17.511 1.00 36.97 177 GLY A CA 1
ATOM 1356 C C . GLY A 1 177 ? 3.174 7.573 18.157 1.00 36.97 177 GLY A C 1
ATOM 1357 O O . GLY A 1 177 ? 2.144 7.407 17.509 1.00 36.97 177 GLY A O 1
ATOM 1358 N N . THR A 1 178 ? 3.151 7.989 19.420 1.00 32.34 178 THR A N 1
ATOM 1359 C CA . THR A 1 178 ? 2.012 8.743 19.952 1.00 32.34 178 THR A CA 1
ATOM 1360 C C . THR A 1 178 ? 1.991 10.088 19.238 1.00 32.34 178 THR A C 1
ATOM 1362 O O . THR A 1 178 ? 2.804 10.959 19.541 1.00 32.34 178 THR A O 1
ATOM 1365 N N . ILE A 1 179 ? 1.086 10.250 18.271 1.00 34.62 179 ILE A N 1
ATOM 1366 C CA . ILE A 1 179 ? 0.714 11.581 17.789 1.00 34.62 179 ILE A CA 1
ATOM 1367 C C . ILE A 1 179 ? -0.156 12.172 18.895 1.00 34.62 179 ILE A C 1
ATOM 1369 O O . ILE A 1 179 ? -1.316 11.791 19.057 1.00 34.62 179 ILE A O 1
ATOM 1373 N N . THR A 1 180 ? 0.435 13.028 19.722 1.00 26.44 180 THR A N 1
ATOM 1374 C CA . THR A 1 180 ? -0.337 13.863 20.643 1.00 26.44 180 THR A CA 1
ATOM 1375 C C . THR A 1 180 ? -1.031 14.944 19.799 1.00 26.44 180 THR A C 1
ATOM 1377 O O . THR A 1 180 ? -0.336 15.541 18.975 1.00 26.44 180 THR A O 1
ATOM 1380 N N . PRO A 1 181 ? -2.356 15.154 19.936 1.00 31.80 181 PRO A N 1
ATOM 1381 C CA . PRO A 1 181 ? -3.101 16.170 19.186 1.00 31.80 181 PRO A CA 1
ATOM 1382 C C . PRO A 1 181 ? -2.555 17.590 19.347 1.00 31.80 181 PRO A C 1
ATOM 1384 O O . PRO A 1 181 ? -2.037 17.896 20.448 1.00 31.80 181 PRO A O 1
#

Secondary structure (DSSP, 8-state):
---HHHHHHHHHHHHHHHHHHHHHHHH-S----HHHHT-----TT-EE-S--BTTTBEEEE-GGG--TT-SSEEEEEE-TTT--EEEEEEEEETTTTTTS-HHHHSTTSEEEEE--S-BTTB--SEEEEEEE--BTTB-S-EEEEEEESS-HHHHHHTTTT-TTPPPPPS-SS-B------

Foldseek 3Di:
DQDPVNVVVVVVVVVVVVVVVVVVVVVPPPLDEPCRVQDADPDPQKDFQDDQAQLFATWIHHPVQDDPPDQKRKTFHAQPVPRDTWKMKIWGAVVSCVVPPVCVLPVPQWEKEQCPDCDVSYHFRIKTWGFDQADGPGRHTTIMIMTGNDDSNCRNCSCPPPPPYDYHPDPPDHDHDPPDD

Mean predicted aligned error: 12.61 Å

Nearest PDB structures (foldseek):
  4uwi-assembly1_A  TM=2.468E-01  e=1.568E+00  Aspergillus fumigatus
  3r4k-assembly2_D  TM=3.811E-01  e=5.757E+00  Ruegeria sp. TM1040
  6erd-assembly2_D  TM=2.768E-01  e=4.223E+00  Bacillus cereus ATCC 14579

Sequence (181 aa):
MITPKKIILIMLAFIIGLGVGWVLAAKQMPTDSIANALKRPDDPRGRDLSACIPGHGVHWANPESLGPDKPVSVTWNHLPKTGEVVGVERHFRIEDLQNYNIKELYPTGNYRQPASLPLYGASYDHMTISWTPSHPGMEFPHLDVHAFTKSHEVLSGACEGVEGSLPAQGPEGGTHGTITP

Solvent-accessible surface area (backbone atoms only — not comparable to full-atom values): 10135 Å² total; per-residue (Å²): 135,86,50,72,72,56,55,52,52,52,51,51,51,48,53,51,50,51,52,52,50,49,55,52,52,67,70,61,56,68,62,39,51,54,69,65,66,52,55,72,80,95,50,95,79,40,45,73,60,48,55,29,28,27,52,59,26,22,35,30,37,36,71,90,32,51,55,93,90,43,84,57,25,45,38,33,18,20,38,81,88,77,65,48,68,42,24,40,34,39,38,34,45,47,79,82,40,68,92,50,67,54,62,78,78,41,73,81,35,42,34,33,42,76,29,85,59,61,57,75,33,15,81,36,49,30,30,42,38,33,64,41,73,56,46,88,90,44,92,50,44,26,36,39,42,36,43,22,62,50,53,56,70,59,27,38,57,55,29,66,95,44,87,78,41,49,74,68,72,76,66,97,67,38,56,72,64,81,81,74,131

pLDDT: mean 72.34, std 16.19, range [26.44, 93.5]

Radius of gyration: 21.19 Å; Cα contacts (8 Å, |Δi|>4): 313; chains: 1; bounding box: 53×50×59 Å